Protein AF-A0A3D3W5E2-F1 (afdb_monomer)

Structure (mmCIF, N/CA/C/O backbone):
data_AF-A0A3D3W5E2-F1
#
_entry.id   AF-A0A3D3W5E2-F1
#
loop_
_atom_site.group_PDB
_atom_site.id
_atom_site.type_symbol
_atom_site.label_atom_id
_atom_site.label_alt_id
_atom_site.label_comp_id
_atom_site.label_asym_id
_atom_site.label_entity_id
_atom_site.label_seq_id
_atom_site.pdbx_PDB_ins_code
_atom_site.Cartn_x
_atom_site.Cartn_y
_atom_site.Cartn_z
_atom_site.occupancy
_atom_site.B_iso_or_equiv
_atom_site.auth_seq_id
_atom_site.auth_comp_id
_atom_site.auth_asym_id
_atom_site.auth_atom_id
_atom_site.pdbx_PDB_model_num
ATOM 1 N N . SER A 1 1 ? 16.116 -22.042 -4.569 1.00 37.91 1 SER A N 1
ATOM 2 C CA . SER A 1 1 ? 15.099 -23.032 -4.972 1.00 37.91 1 SER A CA 1
ATOM 3 C C . SER A 1 1 ? 15.306 -24.300 -4.157 1.00 37.91 1 SER A C 1
ATOM 5 O O . SER A 1 1 ? 16.351 -24.921 -4.290 1.00 37.91 1 SER A O 1
ATOM 7 N N . ASN A 1 2 ? 14.360 -24.654 -3.281 1.00 27.20 2 ASN A N 1
ATOM 8 C CA . ASN A 1 2 ? 14.422 -25.849 -2.420 1.00 27.20 2 ASN A CA 1
ATOM 9 C C . ASN A 1 2 ? 13.961 -27.135 -3.133 1.00 27.20 2 ASN A C 1
ATOM 11 O O . ASN A 1 2 ? 13.556 -28.097 -2.482 1.00 27.20 2 ASN A O 1
ATOM 15 N N . MET A 1 3 ? 14.012 -27.183 -4.466 1.00 36.22 3 MET A N 1
ATOM 16 C CA . MET A 1 3 ? 13.881 -28.456 -5.168 1.00 36.22 3 MET A CA 1
ATOM 17 C C . MET A 1 3 ? 15.226 -29.179 -5.132 1.00 36.22 3 MET A C 1
ATOM 19 O O . MET A 1 3 ? 16.045 -29.043 -6.036 1.00 36.22 3 MET A O 1
ATOM 23 N N . HIS A 1 4 ? 15.445 -29.981 -4.090 1.00 42.62 4 HIS A N 1
ATOM 24 C CA . HIS A 1 4 ? 16.463 -31.037 -4.083 1.00 42.62 4 HIS A CA 1
ATOM 25 C C . HIS A 1 4 ? 16.020 -32.206 -4.977 1.00 42.62 4 HIS A C 1
ATOM 27 O O . HIS A 1 4 ? 15.930 -33.352 -4.543 1.00 42.62 4 HIS A O 1
ATOM 33 N N . THR A 1 5 ? 15.690 -31.908 -6.227 1.00 51.78 5 THR A N 1
ATOM 34 C CA . THR A 1 5 ? 15.235 -32.890 -7.204 1.00 51.78 5 THR A CA 1
ATOM 35 C C . THR A 1 5 ? 16.323 -32.989 -8.255 1.00 51.78 5 THR A C 1
ATOM 37 O O . THR A 1 5 ? 16.609 -32.009 -8.940 1.00 51.78 5 THR A O 1
ATOM 40 N N . SER A 1 6 ? 16.976 -34.147 -8.362 1.00 64.31 6 SER A N 1
ATOM 41 C CA . SER A 1 6 ? 17.957 -34.356 -9.425 1.00 64.31 6 SER A CA 1
ATOM 42 C C . SER A 1 6 ? 17.265 -34.293 -10.790 1.00 64.31 6 SER A C 1
ATOM 44 O O . SER A 1 6 ? 16.083 -34.630 -10.920 1.00 64.31 6 SER A O 1
ATOM 46 N N . VAL A 1 7 ? 18.014 -33.896 -11.823 1.00 62.28 7 VAL A N 1
ATOM 47 C CA . VAL A 1 7 ? 17.567 -33.914 -13.232 1.00 62.28 7 VAL A CA 1
ATOM 48 C C . VAL A 1 7 ? 16.924 -35.262 -13.590 1.00 62.28 7 VAL A C 1
ATOM 50 O O . VAL A 1 7 ? 15.927 -35.326 -14.302 1.00 62.28 7 VAL A O 1
ATOM 53 N N . GLU A 1 8 ? 17.447 -36.338 -13.011 1.00 67.38 8 GLU A N 1
ATOM 54 C CA . GLU A 1 8 ? 16.989 -37.711 -13.191 1.00 67.38 8 GLU A CA 1
ATOM 55 C C . GLU A 1 8 ? 15.564 -37.964 -12.669 1.00 67.38 8 GLU A C 1
ATOM 57 O O . GLU A 1 8 ? 14.778 -38.674 -13.299 1.00 67.38 8 GLU A O 1
ATOM 62 N N . VAL A 1 9 ? 15.190 -37.355 -11.540 1.00 72.19 9 VAL A N 1
ATOM 63 C CA . VAL A 1 9 ? 13.833 -37.470 -10.979 1.00 72.19 9 VAL A CA 1
ATOM 64 C C . VAL A 1 9 ? 12.829 -36.686 -11.826 1.00 72.19 9 VAL A C 1
ATOM 66 O O . VAL A 1 9 ? 11.727 -37.176 -12.080 1.00 72.19 9 VAL A O 1
ATOM 69 N N . LEU A 1 10 ? 13.224 -35.509 -12.316 1.00 66.00 10 LEU A N 1
ATOM 70 C CA . LEU A 1 10 ? 12.423 -34.697 -13.236 1.00 66.00 10 LEU A CA 1
ATOM 71 C C . LEU A 1 10 ? 12.153 -35.444 -14.552 1.00 66.00 10 LEU A C 1
ATOM 73 O O . LEU A 1 10 ? 11.012 -35.486 -15.014 1.00 66.00 10 LEU A O 1
ATOM 77 N N . TRP A 1 11 ? 13.167 -36.127 -15.090 1.00 70.25 11 TRP A N 1
ATOM 78 C CA . TRP A 1 11 ? 13.030 -36.967 -16.281 1.00 70.25 11 TRP A CA 1
ATOM 79 C C . TRP A 1 11 ? 12.064 -38.139 -16.081 1.00 70.25 11 TRP A C 1
ATOM 81 O O . TRP A 1 11 ? 11.206 -38.388 -16.929 1.00 70.25 11 TRP A O 1
ATOM 91 N N . ARG A 1 12 ? 12.136 -38.837 -14.940 1.00 73.31 12 ARG A N 1
ATOM 92 C CA . ARG A 1 12 ? 11.202 -39.938 -14.637 1.00 73.31 12 ARG A CA 1
ATOM 93 C C . ARG A 1 12 ? 9.755 -39.464 -14.507 1.00 73.31 12 ARG A C 1
ATOM 95 O O . ARG A 1 12 ? 8.843 -40.210 -14.857 1.00 73.31 12 ARG A O 1
ATOM 102 N N . LEU A 1 13 ? 9.531 -38.251 -14.003 1.00 75.31 13 LEU A N 1
ATOM 103 C CA . LEU A 1 13 ? 8.194 -37.657 -13.923 1.00 75.31 13 LEU A CA 1
ATOM 104 C C . LEU A 1 13 ? 7.654 -37.303 -15.312 1.00 75.31 13 LEU A C 1
ATOM 106 O O . LEU A 1 13 ? 6.511 -37.639 -15.608 1.00 75.31 13 LEU A O 1
ATOM 110 N N . LEU A 1 14 ? 8.485 -36.715 -16.177 1.00 72.81 14 LEU A N 1
ATOM 111 C CA . LEU A 1 14 ? 8.145 -36.420 -17.574 1.00 72.81 14 LEU A CA 1
ATOM 112 C C . LEU A 1 14 ? 7.806 -37.682 -18.378 1.00 72.81 14 LEU A C 1
ATOM 114 O O . LEU A 1 14 ? 6.824 -37.698 -19.107 1.00 72.81 14 LEU A O 1
ATOM 118 N N . GLN A 1 15 ? 8.544 -38.779 -18.204 1.00 74.12 15 GLN A N 1
ATOM 119 C CA . GLN A 1 15 ? 8.230 -40.032 -18.905 1.00 74.12 15 GLN A CA 1
ATOM 120 C C . GLN A 1 15 ? 6.893 -40.651 -18.464 1.00 74.12 15 GLN A C 1
ATOM 122 O O . GLN A 1 15 ? 6.232 -41.329 -19.249 1.00 74.12 15 GLN A O 1
ATOM 127 N N . ARG A 1 16 ? 6.459 -40.405 -17.221 1.00 77.75 16 ARG A N 1
ATOM 128 C CA . ARG A 1 16 ? 5.184 -40.918 -16.693 1.00 77.75 16 ARG A CA 1
ATOM 129 C C . ARG A 1 16 ? 3.954 -40.185 -17.221 1.00 77.75 16 ARG A C 1
ATOM 131 O O . ARG A 1 16 ? 2.861 -40.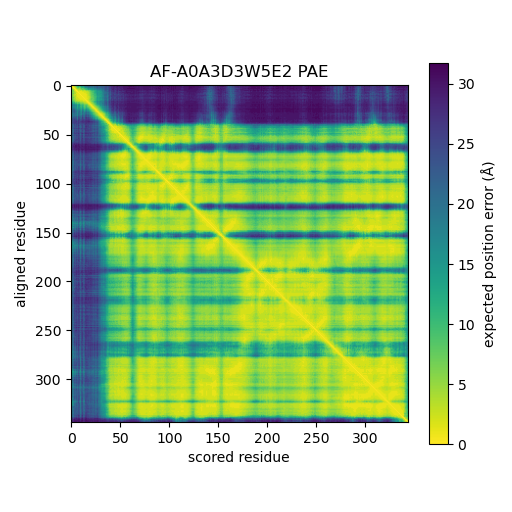729 -17.110 1.00 77.75 16 ARG A O 1
ATOM 138 N N . THR A 1 17 ? 4.101 -38.986 -17.780 1.00 76.31 17 THR A N 1
ATOM 139 C CA . THR A 1 17 ? 2.969 -38.233 -18.346 1.00 76.31 17 THR A CA 1
ATOM 140 C C . THR A 1 17 ? 2.621 -38.663 -19.772 1.00 76.31 17 THR A C 1
ATOM 142 O O . THR A 1 17 ? 1.638 -38.177 -20.322 1.00 76.31 17 THR A O 1
ATOM 145 N N . GLY A 1 18 ? 3.403 -39.565 -20.383 1.00 68.00 18 GLY A N 1
ATOM 146 C CA . GLY A 1 18 ? 3.206 -39.994 -21.772 1.00 68.00 18 GLY A CA 1
ATOM 147 C C . GLY A 1 18 ? 3.554 -38.919 -22.809 1.00 68.00 18 GLY A C 1
ATOM 148 O O . GLY A 1 18 ? 3.332 -39.128 -23.999 1.00 68.00 18 GLY A O 1
ATOM 149 N N . LEU A 1 19 ? 4.112 -37.782 -22.376 1.00 63.41 19 LEU A N 1
ATOM 150 C CA . LEU A 1 19 ? 4.629 -36.741 -23.257 1.00 63.41 19 LEU A CA 1
ATOM 151 C C . LEU A 1 19 ? 5.910 -37.247 -23.932 1.00 63.41 19 LEU A C 1
ATOM 153 O O . LEU A 1 19 ? 6.977 -37.282 -23.321 1.00 63.41 19 LEU A O 1
ATOM 157 N N . GLN A 1 20 ? 5.815 -37.632 -25.206 1.00 54.78 20 GLN A N 1
ATOM 158 C CA . GLN A 1 20 ? 6.992 -37.777 -26.059 1.00 54.78 20 GLN A CA 1
ATOM 159 C C . GLN A 1 20 ? 7.454 -36.382 -26.479 1.00 54.78 20 GLN A C 1
ATOM 161 O O . GLN A 1 20 ? 6.962 -35.819 -27.451 1.00 54.78 20 GLN A O 1
ATOM 166 N N . ALA A 1 21 ? 8.367 -35.797 -25.709 1.00 53.72 21 ALA A N 1
ATOM 167 C CA . ALA A 1 21 ? 9.105 -34.621 -26.139 1.00 53.72 21 ALA A CA 1
ATOM 168 C C . ALA A 1 21 ? 10.478 -35.078 -26.642 1.00 53.72 21 ALA A C 1
ATOM 170 O O . ALA A 1 21 ? 11.308 -35.525 -25.849 1.00 53.72 21 ALA A O 1
ATOM 171 N N . GLU A 1 22 ? 10.730 -34.954 -27.947 1.00 50.59 22 GLU A N 1
ATOM 172 C CA . GLU A 1 22 ? 12.103 -34.851 -28.442 1.00 50.59 22 GLU A CA 1
ATOM 173 C C . GLU A 1 22 ? 12.660 -33.519 -27.935 1.00 50.59 22 GLU A C 1
ATOM 175 O O . GLU A 1 22 ? 12.479 -32.460 -28.534 1.00 50.59 22 GLU A O 1
ATOM 180 N N . VAL A 1 23 ? 13.284 -33.550 -26.760 1.00 48.69 23 VAL A N 1
ATOM 181 C CA . VAL A 1 23 ? 14.095 -32.429 -26.297 1.00 48.69 23 VAL A CA 1
ATOM 182 C C . VAL A 1 23 ? 15.380 -32.503 -27.105 1.00 48.69 23 VAL A C 1
ATOM 184 O O . VAL A 1 23 ? 16.193 -33.400 -26.879 1.00 48.69 23 VAL A O 1
ATOM 187 N N . ALA A 1 24 ? 15.540 -31.603 -28.077 1.00 48.56 24 ALA A N 1
ATOM 188 C CA . ALA A 1 24 ? 16.798 -31.460 -28.797 1.00 48.56 24 ALA A CA 1
ATOM 189 C C . ALA A 1 24 ? 17.936 -31.373 -27.772 1.00 48.56 24 ALA A C 1
ATOM 191 O O . ALA A 1 24 ? 17.873 -30.568 -26.838 1.00 48.56 24 ALA A O 1
ATOM 192 N N . ALA A 1 25 ? 18.942 -32.237 -27.912 1.00 45.84 25 ALA A N 1
ATOM 193 C CA . ALA A 1 25 ? 20.119 -32.189 -27.064 1.00 45.84 25 ALA A CA 1
ATOM 194 C C . ALA A 1 25 ? 20.757 -30.804 -27.229 1.00 45.84 25 ALA A C 1
ATOM 196 O O . ALA A 1 25 ? 21.300 -30.474 -28.281 1.00 45.84 25 ALA A O 1
ATOM 197 N N . LEU A 1 26 ? 20.656 -29.967 -26.197 1.00 49.72 26 LEU A N 1
ATOM 198 C CA . LEU A 1 26 ? 21.475 -28.769 -26.070 1.00 49.72 26 LEU A CA 1
ATOM 199 C C . LEU A 1 26 ? 22.901 -29.254 -25.796 1.00 49.72 26 LEU A C 1
ATOM 201 O O . LEU A 1 26 ? 23.311 -29.379 -24.646 1.00 49.72 26 LEU A O 1
ATOM 205 N N . GLU A 1 27 ? 23.628 -29.600 -26.860 1.00 50.53 27 GLU A N 1
ATOM 206 C CA . GLU A 1 27 ? 24.999 -30.122 -26.772 1.00 50.53 27 GLU A CA 1
ATOM 207 C C . GLU A 1 27 ? 25.975 -29.091 -26.196 1.00 50.53 27 GLU A C 1
ATOM 209 O O . GLU A 1 27 ? 27.005 -29.466 -25.650 1.00 50.53 27 GLU A O 1
ATOM 214 N N . ASN A 1 28 ? 25.615 -27.806 -26.225 1.00 44.28 28 ASN A N 1
ATOM 215 C CA . ASN A 1 28 ? 26.337 -26.736 -25.553 1.00 44.28 28 ASN A CA 1
ATOM 216 C C . ASN A 1 28 ? 25.328 -25.739 -24.976 1.00 44.28 28 ASN A C 1
ATOM 218 O O . ASN A 1 28 ? 24.916 -24.797 -25.650 1.00 44.28 28 ASN A O 1
ATOM 222 N N . ALA A 1 29 ? 24.908 -25.934 -23.726 1.00 44.06 29 ALA A N 1
ATOM 223 C CA . ALA A 1 29 ? 24.409 -24.799 -22.963 1.00 44.06 29 ALA A CA 1
ATOM 224 C C . ALA A 1 29 ? 25.620 -23.896 -22.705 1.00 44.06 29 ALA A C 1
ATOM 226 O O . ALA A 1 29 ? 26.475 -24.238 -21.886 1.00 44.06 29 ALA A O 1
ATOM 227 N N . GLU A 1 30 ? 25.735 -22.788 -23.442 1.00 39.78 30 GLU A N 1
ATOM 228 C CA . GLU A 1 30 ? 26.700 -21.756 -23.077 1.00 39.78 30 GLU A CA 1
ATOM 229 C C . GLU A 1 30 ? 26.454 -21.390 -21.605 1.00 39.78 30 GLU A C 1
ATOM 231 O O . GLU A 1 30 ? 25.295 -21.196 -21.208 1.00 39.78 30 GLU A O 1
ATOM 236 N N . PRO A 1 31 ? 27.504 -21.336 -20.764 1.00 40.72 31 PRO A N 1
ATOM 237 C CA . PRO A 1 31 ? 27.372 -20.762 -19.438 1.00 40.72 31 PRO A CA 1
ATOM 238 C C . PRO A 1 31 ? 26.712 -19.397 -19.603 1.00 40.72 31 PRO A C 1
ATOM 240 O O . PRO A 1 31 ? 27.156 -18.603 -20.430 1.00 40.72 31 PRO A O 1
ATOM 243 N N . ILE A 1 32 ? 25.649 -19.125 -18.844 1.00 46.19 32 ILE A N 1
ATOM 244 C CA . ILE A 1 32 ? 25.122 -17.764 -18.753 1.00 46.19 32 ILE A CA 1
ATOM 245 C C . ILE A 1 32 ? 26.279 -16.931 -18.212 1.00 46.19 32 ILE A C 1
ATOM 247 O O . ILE A 1 32 ? 26.602 -17.055 -17.031 1.00 46.19 32 ILE A O 1
ATOM 251 N N . ASP A 1 33 ? 26.934 -16.172 -19.090 1.00 37.78 33 ASP A N 1
ATOM 252 C CA . ASP A 1 33 ? 28.061 -15.317 -18.750 1.00 37.78 33 ASP A CA 1
ATOM 253 C C . ASP A 1 33 ? 27.628 -14.384 -17.609 1.00 37.78 33 ASP A C 1
ATOM 255 O O . ASP A 1 33 ? 26.759 -13.530 -17.813 1.00 37.78 33 ASP A O 1
ATOM 259 N N . PRO A 1 34 ? 28.168 -14.545 -16.387 1.00 41.12 34 PRO A N 1
ATOM 260 C CA . PRO A 1 34 ? 27.855 -13.644 -15.291 1.00 41.12 34 PRO A CA 1
ATOM 261 C C . PRO A 1 34 ? 28.643 -12.326 -15.404 1.00 41.12 34 PRO A C 1
ATOM 263 O O . PRO A 1 34 ? 28.463 -11.447 -14.563 1.00 41.12 34 PRO A O 1
ATOM 266 N N . GLY A 1 35 ? 29.542 -12.201 -16.392 1.00 34.03 35 GLY A N 1
ATOM 267 C CA . GLY A 1 35 ? 30.506 -11.111 -16.552 1.00 34.03 35 GLY A CA 1
ATOM 268 C C . GLY A 1 35 ? 30.087 -9.984 -17.500 1.00 34.03 35 GLY A C 1
ATOM 269 O O . GLY A 1 35 ? 30.714 -8.925 -17.484 1.00 34.03 35 GLY A O 1
ATOM 270 N N . GLY A 1 36 ? 29.021 -10.154 -18.284 1.00 39.06 36 GLY A N 1
ATOM 271 C CA . GLY A 1 36 ? 28.371 -9.059 -19.005 1.00 39.06 36 GLY A CA 1
ATOM 272 C C . GLY A 1 36 ? 27.430 -8.302 -18.069 1.00 39.06 36 GLY A C 1
ATOM 273 O O . GLY A 1 36 ? 26.701 -8.939 -17.315 1.00 39.06 36 GLY A O 1
ATOM 274 N N . ALA A 1 37 ? 27.459 -6.962 -18.099 1.00 42.72 37 ALA A N 1
ATOM 275 C CA . ALA A 1 37 ? 26.612 -6.059 -17.305 1.00 42.72 37 ALA A CA 1
ATOM 276 C C . ALA A 1 37 ? 25.258 -6.689 -16.940 1.00 42.72 37 ALA A C 1
ATOM 278 O O . ALA A 1 37 ? 24.570 -7.181 -17.830 1.00 42.72 37 ALA A O 1
ATOM 279 N N . ILE A 1 38 ? 24.885 -6.690 -15.656 1.00 44.41 38 ILE A N 1
ATOM 280 C CA . ILE A 1 38 ? 23.642 -7.289 -15.139 1.00 44.41 38 ILE A CA 1
ATOM 281 C C . ILE A 1 38 ? 22.471 -6.970 -16.095 1.00 44.41 38 ILE A C 1
ATOM 283 O O . ILE A 1 38 ? 22.019 -5.832 -16.178 1.00 44.41 38 ILE A O 1
ATOM 287 N N . GLY A 1 39 ? 22.018 -7.969 -16.863 1.00 52.25 39 GLY A N 1
ATOM 288 C CA . GLY A 1 39 ? 20.890 -7.850 -17.800 1.00 52.25 39 GLY A CA 1
ATOM 289 C C . GLY A 1 39 ? 21.160 -7.198 -19.167 1.00 52.25 39 GLY A C 1
ATOM 290 O O . GLY A 1 39 ? 20.206 -6.929 -19.886 1.00 52.25 39 GLY A O 1
ATOM 291 N N . GLY A 1 40 ? 22.408 -6.922 -19.559 1.00 54.78 40 GLY A N 1
ATOM 292 C CA . GLY A 1 40 ? 22.733 -6.308 -20.857 1.00 54.78 40 GLY A CA 1
ATOM 293 C C . GLY A 1 40 ? 22.252 -4.857 -21.022 1.00 54.78 40 GLY A C 1
ATOM 294 O O . GLY A 1 40 ? 22.281 -4.322 -22.130 1.00 54.78 40 GLY A O 1
ATOM 295 N N . LEU A 1 41 ? 21.811 -4.210 -19.939 1.00 65.88 41 LEU A N 1
ATOM 296 C CA . LEU A 1 41 ? 21.323 -2.830 -19.945 1.00 65.88 41 LEU A CA 1
ATOM 297 C C . LEU A 1 41 ? 22.484 -1.848 -19.813 1.00 65.88 41 LEU A C 1
ATOM 299 O O . LEU A 1 41 ? 23.347 -2.000 -18.950 1.00 65.88 41 LEU A O 1
ATOM 303 N N . SER A 1 42 ? 22.496 -0.807 -20.647 1.00 69.44 42 SER A N 1
ATOM 304 C CA . SER A 1 42 ? 23.502 0.249 -20.536 1.00 69.44 42 SER A CA 1
ATOM 305 C C . SER A 1 42 ? 23.264 1.101 -19.285 1.00 69.44 42 SER A C 1
ATOM 307 O O . SER A 1 42 ? 22.121 1.386 -18.917 1.00 69.44 42 SER A O 1
ATOM 309 N N . GLU A 1 43 ? 24.339 1.584 -18.652 1.00 69.81 43 GLU A N 1
ATOM 310 C CA . GLU A 1 43 ? 24.221 2.525 -17.528 1.00 69.81 43 GLU A CA 1
ATOM 311 C C . GLU A 1 43 ? 23.397 3.763 -17.896 1.00 69.81 43 GLU A C 1
ATOM 313 O O . GLU A 1 43 ? 22.646 4.278 -17.075 1.00 69.81 43 GLU A O 1
ATOM 318 N N . GLN A 1 44 ? 23.516 4.240 -19.138 1.00 71.50 44 GLN A N 1
ATOM 319 C CA . GLN A 1 44 ? 22.759 5.390 -19.624 1.00 71.50 44 GLN A CA 1
ATOM 320 C C . GLN A 1 44 ? 21.250 5.119 -19.625 1.00 71.50 44 GLN A C 1
ATOM 322 O O . GLN A 1 44 ? 20.475 5.994 -19.240 1.00 71.50 44 GLN A O 1
ATOM 327 N N . TYR A 1 45 ? 20.832 3.912 -20.013 1.00 77.44 45 TYR A N 1
ATOM 328 C CA . TYR A 1 45 ? 19.427 3.517 -19.972 1.00 77.44 45 TYR A CA 1
ATOM 329 C C . TYR A 1 45 ? 18.908 3.434 -18.531 1.00 77.44 45 TYR A C 1
ATOM 331 O O . TYR A 1 45 ? 17.862 4.001 -18.218 1.00 77.44 45 TYR A O 1
ATOM 339 N N . LEU A 1 46 ? 19.675 2.810 -17.630 1.00 74.25 46 LEU A N 1
ATOM 340 C CA . LEU A 1 46 ? 19.325 2.734 -16.208 1.00 74.25 46 LEU A CA 1
ATOM 341 C C . LEU A 1 46 ? 19.255 4.120 -15.556 1.00 74.25 46 LEU A C 1
ATOM 343 O O . LEU A 1 46 ? 18.358 4.370 -14.753 1.00 74.25 46 LEU A O 1
ATOM 347 N N . ARG A 1 47 ? 20.140 5.049 -15.945 1.00 75.31 47 ARG A N 1
ATOM 348 C CA . ARG A 1 47 ? 20.054 6.457 -15.530 1.00 75.31 47 ARG A CA 1
ATOM 349 C C . ARG A 1 47 ? 18.762 7.115 -16.021 1.00 75.31 47 ARG A C 1
ATOM 351 O O . ARG A 1 47 ? 18.126 7.826 -15.249 1.00 75.31 47 ARG A O 1
ATOM 358 N N . GLY A 1 48 ? 18.340 6.838 -17.253 1.00 78.81 48 GLY A N 1
ATOM 359 C CA . GLY A 1 48 ? 17.061 7.316 -17.788 1.00 78.81 48 GLY A CA 1
ATOM 360 C C . GLY A 1 48 ? 15.841 6.772 -17.037 1.00 78.81 48 GLY A C 1
ATOM 361 O O . GLY A 1 48 ? 14.902 7.509 -16.787 1.00 78.81 48 GLY A O 1
ATOM 362 N N . LEU A 1 49 ? 15.854 5.507 -16.608 1.00 81.31 49 LEU A N 1
ATOM 363 C CA . LEU A 1 49 ? 14.784 4.973 -15.752 1.00 81.31 49 LEU A CA 1
ATOM 364 C C . LEU A 1 49 ? 14.838 5.551 -14.332 1.00 81.31 49 LEU A C 1
ATOM 366 O O . LEU A 1 49 ? 13.800 5.803 -13.724 1.00 81.31 49 LEU A O 1
ATOM 370 N N . SER A 1 50 ? 16.042 5.786 -13.805 1.00 80.12 50 SER A N 1
ATOM 371 C CA . SER A 1 50 ? 16.221 6.367 -12.473 1.00 80.12 50 SER A CA 1
ATOM 372 C C . SER A 1 50 ? 15.684 7.791 -12.358 1.00 80.12 50 SER A C 1
ATOM 374 O O . SER A 1 50 ? 15.198 8.156 -11.295 1.00 80.12 50 SER A O 1
ATOM 376 N N . SER A 1 51 ? 15.708 8.585 -13.435 1.00 81.62 51 SER A N 1
ATOM 377 C CA . SER A 1 51 ? 15.140 9.941 -13.423 1.00 81.62 51 SER A CA 1
ATOM 378 C C . SER A 1 51 ? 13.610 9.945 -13.337 1.00 81.62 51 SER A C 1
ATOM 380 O O . SER A 1 51 ? 13.029 10.951 -12.932 1.00 81.62 51 SER A O 1
ATOM 382 N N . SER A 1 52 ? 12.955 8.823 -13.656 1.00 86.94 52 SER A N 1
ATOM 383 C CA . SER A 1 52 ? 11.519 8.610 -13.448 1.00 86.94 52 SER A CA 1
ATOM 384 C C . SER A 1 52 ? 11.182 8.097 -12.042 1.00 86.94 52 SER A C 1
ATOM 386 O O . SER A 1 52 ? 10.010 7.861 -11.758 1.00 86.94 52 SER A O 1
ATOM 388 N N . LEU A 1 53 ? 12.164 7.909 -11.156 1.00 88.12 53 LEU A N 1
ATOM 389 C CA . LEU A 1 53 ? 11.954 7.512 -9.765 1.00 88.12 53 LEU A CA 1
ATOM 390 C C . LEU A 1 53 ? 12.445 8.619 -8.845 1.00 88.12 53 LEU A C 1
ATOM 392 O O . LEU A 1 53 ? 13.641 8.848 -8.686 1.00 88.12 53 LEU A O 1
ATOM 396 N N . LEU A 1 54 ? 11.493 9.328 -8.252 1.00 87.56 54 LEU A N 1
ATOM 397 C CA . LEU A 1 54 ? 11.751 10.544 -7.504 1.00 87.56 54 LEU A CA 1
ATOM 398 C C . LEU A 1 54 ? 11.470 10.337 -6.025 1.00 87.56 54 LEU A C 1
ATOM 400 O O . LEU A 1 54 ? 10.487 9.713 -5.631 1.00 87.56 54 LEU A O 1
ATOM 404 N N . GLU A 1 55 ? 12.342 10.889 -5.194 1.00 87.62 55 GLU A N 1
ATOM 405 C CA . GLU A 1 55 ? 12.139 10.889 -3.756 1.00 87.62 55 GLU A CA 1
ATOM 406 C C . GLU A 1 55 ? 11.162 12.001 -3.364 1.00 87.62 55 GLU A C 1
ATOM 408 O O . GLU A 1 55 ? 11.350 13.172 -3.705 1.00 87.62 55 GLU A O 1
ATOM 413 N N . ILE A 1 56 ? 10.119 11.621 -2.637 1.00 88.19 56 ILE A N 1
ATOM 414 C CA . ILE A 1 56 ? 9.064 12.511 -2.173 1.00 88.19 56 ILE A CA 1
ATOM 415 C C . ILE A 1 56 ? 9.424 13.010 -0.774 1.00 88.19 56 ILE A C 1
ATOM 417 O O . ILE A 1 56 ? 9.826 12.252 0.111 1.00 88.19 56 ILE A O 1
ATOM 421 N N . ARG A 1 57 ? 9.283 14.318 -0.577 1.00 86.50 57 ARG A N 1
ATOM 422 C CA . ARG A 1 57 ? 9.556 15.035 0.668 1.00 86.50 57 ARG A CA 1
ATOM 423 C C . ARG A 1 57 ? 8.249 15.452 1.320 1.00 86.50 57 ARG A C 1
ATOM 425 O O . ARG A 1 57 ? 7.340 15.917 0.640 1.00 86.50 57 ARG A O 1
ATOM 432 N N . VAL A 1 58 ? 8.185 15.340 2.640 1.00 85.56 58 VAL A N 1
ATOM 433 C CA . VAL A 1 58 ? 7.127 15.955 3.448 1.00 85.56 58 VAL A CA 1
ATOM 434 C C . VAL A 1 58 ? 7.470 17.435 3.629 1.00 85.56 58 VAL A C 1
ATOM 436 O O . VAL A 1 58 ? 8.565 17.754 4.084 1.00 85.56 58 VAL A O 1
ATOM 439 N N . LEU A 1 59 ? 6.556 18.342 3.282 1.00 81.56 59 LEU A N 1
ATOM 440 C CA . LEU A 1 59 ? 6.804 19.792 3.301 1.00 81.56 59 LEU A CA 1
ATOM 441 C C . LEU A 1 59 ? 6.901 20.375 4.719 1.00 81.56 59 LEU A C 1
ATOM 443 O O . LEU A 1 59 ? 7.587 21.367 4.934 1.00 81.56 59 LEU A O 1
ATOM 447 N N . SER A 1 60 ? 6.225 19.757 5.690 1.00 70.25 60 SER A N 1
ATOM 448 C CA . SER A 1 60 ? 6.213 20.181 7.097 1.00 70.25 60 SER A CA 1
ATOM 449 C C . SER A 1 60 ? 7.293 19.516 7.959 1.00 70.25 60 SER A C 1
ATOM 451 O O . SER A 1 60 ? 7.366 19.776 9.160 1.00 70.25 60 SER A O 1
ATOM 453 N N . ALA A 1 61 ? 8.130 18.653 7.376 1.00 59.53 61 ALA A N 1
ATOM 454 C CA . ALA A 1 61 ? 9.197 17.978 8.100 1.00 59.53 61 ALA A CA 1
ATOM 455 C C . ALA A 1 61 ? 10.330 18.959 8.441 1.00 59.53 61 ALA A C 1
ATOM 457 O O . ALA A 1 61 ? 10.865 19.641 7.566 1.00 59.53 61 ALA A O 1
ATOM 458 N N . ALA A 1 62 ? 10.728 19.010 9.716 1.00 48.50 62 ALA A N 1
ATOM 459 C CA . ALA A 1 62 ? 11.957 19.692 10.106 1.00 48.50 62 ALA A CA 1
ATOM 460 C C . ALA A 1 62 ? 13.150 19.050 9.376 1.00 48.50 62 ALA A C 1
ATOM 462 O O . ALA A 1 62 ? 13.228 17.824 9.262 1.00 48.50 62 ALA A O 1
ATOM 463 N N . VAL A 1 63 ? 14.085 19.870 8.886 1.00 43.06 63 VAL A N 1
ATOM 464 C CA . VAL A 1 63 ? 15.319 19.396 8.238 1.00 43.06 63 VAL A CA 1
ATOM 465 C C . VAL A 1 63 ? 16.020 18.406 9.178 1.00 43.06 63 VAL A C 1
ATOM 467 O O . VAL A 1 63 ? 16.476 18.796 10.249 1.00 43.06 63 VAL A O 1
ATOM 470 N N . GLY A 1 64 ? 16.073 17.126 8.794 1.00 40.94 64 GLY A N 1
ATOM 471 C CA . GLY A 1 64 ? 16.692 16.054 9.585 1.00 40.94 64 GLY A CA 1
ATOM 472 C C . GLY A 1 64 ? 15.739 15.091 10.306 1.00 40.94 64 GLY A C 1
ATOM 473 O O . GLY A 1 64 ? 16.225 14.215 11.015 1.00 40.94 64 GLY A O 1
ATOM 474 N N . SER A 1 65 ? 14.412 15.185 10.141 1.00 44.06 65 SER A N 1
ATOM 475 C CA . SER A 1 65 ? 13.518 14.117 10.617 1.00 44.06 65 SER A CA 1
ATOM 476 C C . SER A 1 65 ? 13.610 12.887 9.703 1.00 44.06 65 SER A C 1
ATOM 478 O O . SER A 1 65 ? 13.243 12.971 8.529 1.00 44.06 65 SER A O 1
ATOM 480 N N . GLU A 1 66 ? 14.067 11.748 10.232 1.00 46.34 66 GLU A N 1
ATOM 481 C CA . GLU A 1 66 ? 14.031 10.437 9.563 1.00 46.34 66 GLU A CA 1
ATOM 482 C C . GLU A 1 66 ? 12.577 9.942 9.424 1.00 46.34 66 GLU A C 1
ATOM 484 O O . GLU A 1 66 ? 12.091 9.119 10.197 1.00 46.34 66 GLU A O 1
ATOM 489 N N . GLY A 1 67 ? 11.841 10.500 8.462 1.00 52.94 67 GLY A N 1
ATOM 490 C CA . GLY A 1 67 ? 10.562 9.954 8.008 1.00 52.94 67 GLY A CA 1
ATOM 491 C C . GLY A 1 67 ? 10.764 8.752 7.081 1.00 52.94 67 GLY A C 1
ATOM 492 O O . GLY A 1 67 ? 11.844 8.561 6.521 1.00 52.94 67 GLY A O 1
ATOM 493 N N . GLU A 1 68 ? 9.717 7.944 6.890 1.00 62.62 68 GLU A N 1
ATOM 494 C CA . GLU A 1 68 ? 9.721 6.873 5.886 1.00 62.62 68 GLU A CA 1
ATOM 495 C C . GLU A 1 68 ? 10.050 7.471 4.507 1.00 62.62 68 GLU A C 1
ATOM 497 O O . GLU A 1 68 ? 9.428 8.444 4.075 1.00 62.62 68 GLU A O 1
ATOM 502 N N . LYS A 1 69 ? 11.063 6.923 3.825 1.00 72.69 69 LYS A N 1
ATOM 503 C CA . LYS A 1 69 ? 11.459 7.388 2.494 1.00 72.69 69 LYS A CA 1
ATOM 504 C C . LYS A 1 69 ? 10.331 7.083 1.512 1.00 72.69 69 LYS A C 1
ATOM 506 O O . LYS A 1 69 ? 10.032 5.923 1.247 1.00 72.69 69 LYS A O 1
ATOM 511 N N . LEU A 1 70 ? 9.714 8.127 0.974 1.00 86.38 70 LEU A N 1
ATOM 512 C CA . LEU A 1 70 ? 8.635 8.005 0.003 1.00 86.38 70 LEU A CA 1
ATOM 513 C C . LEU A 1 70 ? 9.190 8.094 -1.411 1.00 86.38 70 LEU A C 1
ATOM 515 O O . LEU A 1 70 ? 9.984 8.979 -1.718 1.00 86.38 70 LEU A O 1
ATOM 519 N N . ILE A 1 71 ? 8.746 7.190 -2.278 1.00 89.06 71 ILE A N 1
ATOM 520 C CA . ILE A 1 71 ? 9.178 7.124 -3.674 1.00 89.06 71 ILE A CA 1
ATOM 521 C C . ILE A 1 71 ? 7.970 7.322 -4.575 1.00 89.06 71 ILE A C 1
ATOM 523 O O . ILE A 1 71 ? 6.941 6.665 -4.407 1.00 89.06 71 ILE A O 1
ATOM 527 N N . GLY A 1 72 ? 8.112 8.237 -5.527 1.00 91.62 72 GLY A N 1
ATOM 528 C CA . GLY A 1 72 ? 7.158 8.484 -6.590 1.00 91.62 72 GLY A CA 1
ATOM 529 C C . GLY A 1 72 ? 7.703 8.021 -7.928 1.00 91.62 72 GLY A C 1
ATOM 530 O O . GLY A 1 72 ? 8.837 8.325 -8.294 1.00 91.62 72 GLY A O 1
ATOM 531 N N . VAL A 1 73 ? 6.872 7.308 -8.676 1.00 93.31 73 VAL A N 1
ATOM 532 C CA . VAL A 1 73 ? 7.154 6.921 -10.055 1.00 93.31 73 VAL A CA 1
ATOM 533 C C . VAL A 1 73 ? 6.530 7.947 -10.982 1.00 93.31 73 VAL A C 1
ATOM 535 O O . VAL A 1 73 ? 5.323 8.162 -10.931 1.00 93.31 73 VAL A O 1
ATOM 538 N N . VAL A 1 74 ? 7.322 8.573 -11.843 1.00 92.75 74 VAL A N 1
ATOM 539 C CA . VAL A 1 74 ? 6.834 9.513 -12.850 1.00 92.75 74 VAL A CA 1
ATOM 540 C C . VAL A 1 74 ? 6.075 8.751 -13.929 1.00 92.75 74 VAL A C 1
ATOM 542 O O . VAL A 1 74 ? 6.646 7.961 -14.684 1.00 92.75 74 VAL A O 1
ATOM 545 N N . ILE A 1 75 ? 4.780 9.029 -14.031 1.00 92.38 75 ILE A N 1
ATOM 546 C CA . ILE A 1 75 ? 3.875 8.354 -14.967 1.00 92.38 75 ILE A CA 1
ATOM 547 C C . ILE A 1 75 ? 3.394 9.274 -16.093 1.00 92.38 75 ILE A C 1
ATOM 549 O O . ILE A 1 75 ? 2.994 8.798 -17.151 1.00 92.38 75 ILE A O 1
ATOM 553 N N . SER A 1 76 ? 3.463 10.592 -15.902 1.00 90.69 76 SER A N 1
ATOM 554 C CA . SER A 1 76 ? 3.204 11.593 -16.940 1.00 90.69 76 SER A CA 1
ATOM 555 C C . SER A 1 76 ? 4.198 12.753 -16.804 1.00 90.69 76 SER A C 1
ATOM 557 O O . SER A 1 76 ? 5.039 12.756 -15.909 1.00 90.69 76 SER A O 1
ATOM 559 N N . ARG A 1 77 ? 4.102 13.769 -17.670 1.00 89.31 77 ARG A N 1
ATOM 560 C CA . ARG A 1 77 ? 4.927 14.984 -17.544 1.00 89.31 77 ARG A CA 1
ATOM 561 C C . ARG A 1 77 ? 4.659 15.781 -16.263 1.00 89.31 77 ARG A C 1
ATOM 563 O O . ARG A 1 77 ? 5.487 16.609 -15.890 1.00 89.31 77 ARG A O 1
ATOM 570 N N . THR A 1 78 ? 3.526 15.540 -15.612 1.00 89.50 78 THR A N 1
ATOM 571 C CA . THR A 1 78 ? 3.060 16.294 -14.443 1.00 89.50 78 THR A CA 1
ATOM 572 C C . THR A 1 78 ? 2.632 15.405 -13.276 1.00 89.50 78 THR A C 1
ATOM 574 O O . THR A 1 78 ? 2.422 15.919 -12.181 1.00 89.50 78 THR A O 1
ATOM 577 N N . GLN A 1 79 ? 2.534 14.085 -13.478 1.00 92.50 79 GLN A N 1
ATOM 578 C CA . GLN A 1 79 ? 1.986 13.151 -12.496 1.00 92.50 79 GLN A CA 1
ATOM 579 C C . GLN A 1 79 ? 2.999 12.129 -11.995 1.00 92.50 79 GLN A C 1
ATOM 581 O O . GLN A 1 79 ? 3.817 11.603 -12.760 1.00 92.50 79 GLN A O 1
ATOM 586 N N . LEU A 1 80 ? 2.858 11.784 -10.714 1.00 93.94 80 LEU A N 1
ATOM 587 C CA . LEU A 1 80 ? 3.608 10.724 -10.053 1.00 93.94 80 LEU A CA 1
ATOM 588 C C . LEU A 1 80 ? 2.666 9.748 -9.342 1.00 93.94 80 LEU A C 1
ATOM 590 O O . LEU A 1 80 ? 1.726 10.167 -8.670 1.00 93.94 80 LEU A O 1
ATOM 594 N N . ALA A 1 81 ? 2.954 8.452 -9.445 1.00 94.88 81 ALA A N 1
ATOM 595 C CA . ALA A 1 81 ? 2.325 7.405 -8.648 1.00 94.88 81 ALA A CA 1
ATOM 596 C C . ALA A 1 81 ? 3.153 7.141 -7.385 1.00 94.88 81 ALA A C 1
ATOM 598 O O . ALA A 1 81 ? 4.349 6.867 -7.473 1.00 94.88 81 ALA A O 1
ATOM 599 N N . VAL A 1 82 ? 2.518 7.188 -6.218 1.00 94.12 82 VAL A N 1
ATOM 600 C CA . VAL A 1 82 ? 3.127 6.923 -4.907 1.00 94.12 82 VAL A CA 1
ATOM 601 C C . VAL A 1 82 ? 2.307 5.845 -4.198 1.00 94.12 82 VAL A C 1
ATOM 603 O O . VAL A 1 82 ? 1.106 5.720 -4.432 1.00 94.12 82 VAL A O 1
ATOM 606 N N . ARG A 1 83 ? 2.936 5.052 -3.327 1.00 93.69 83 ARG A N 1
ATOM 607 C CA . ARG A 1 83 ? 2.227 4.073 -2.489 1.00 93.69 83 ARG A CA 1
ATOM 608 C C . ARG A 1 83 ? 1.315 4.782 -1.480 1.00 93.69 83 ARG A C 1
ATOM 610 O O . ARG A 1 83 ? 1.800 5.549 -0.652 1.00 93.69 83 ARG A O 1
ATOM 617 N N . LEU A 1 84 ? 0.013 4.501 -1.523 1.00 92.62 84 LEU A N 1
ATOM 618 C CA . LEU A 1 84 ? -1.013 5.171 -0.712 1.00 92.62 84 LEU A CA 1
ATOM 619 C C . LEU A 1 84 ? -0.824 4.914 0.789 1.00 92.62 84 LEU A C 1
ATOM 621 O O . LEU A 1 84 ? -0.858 5.850 1.579 1.00 92.62 84 LEU A O 1
ATOM 625 N N . SER A 1 85 ? -0.541 3.676 1.194 1.00 90.88 85 SER A N 1
ATOM 626 C CA . SER A 1 85 ? -0.329 3.291 2.595 1.00 90.88 85 SER A CA 1
ATOM 627 C C . SER A 1 85 ? 0.866 3.990 3.250 1.00 90.88 85 SER A C 1
ATOM 629 O O . SER A 1 85 ? 0.978 4.018 4.477 1.00 90.88 85 SER A O 1
ATOM 631 N N . ALA A 1 86 ? 1.756 4.583 2.457 1.00 88.50 86 ALA A N 1
ATOM 632 C CA . ALA A 1 86 ? 2.897 5.358 2.925 1.00 88.50 86 ALA A CA 1
ATOM 633 C C . ALA A 1 86 ? 2.547 6.837 3.200 1.00 88.50 86 ALA A C 1
ATOM 635 O O . ALA A 1 86 ? 3.253 7.514 3.942 1.00 88.50 86 ALA A O 1
ATOM 636 N N . VAL A 1 87 ? 1.450 7.332 2.625 1.00 88.19 87 VAL A N 1
ATOM 637 C CA . VAL A 1 87 ? 1.058 8.746 2.622 1.00 88.19 87 VAL A CA 1
ATOM 638 C C . VAL A 1 87 ? 0.138 9.070 3.806 1.00 88.19 87 VAL A C 1
ATOM 640 O O . VAL A 1 87 ? -0.754 8.304 4.165 1.00 88.19 87 VAL A O 1
ATOM 643 N N . GLU A 1 88 ? 0.360 10.228 4.420 1.00 82.62 88 GLU A N 1
ATOM 644 C CA . GLU A 1 88 ? -0.421 10.826 5.502 1.00 82.62 88 GLU A CA 1
ATOM 645 C C . GLU A 1 88 ? -1.322 11.925 4.935 1.00 82.62 88 GLU A C 1
ATOM 647 O O . GLU A 1 88 ? -0.855 12.868 4.304 1.00 82.62 88 GLU A O 1
ATOM 652 N N . VAL A 1 89 ? -2.624 11.849 5.207 1.00 68.69 89 VAL A N 1
ATOM 653 C CA . VAL A 1 89 ? -3.624 12.756 4.610 1.00 68.69 89 VAL A CA 1
ATOM 654 C C . VAL A 1 89 ? -3.452 14.223 5.043 1.00 68.69 89 VAL A C 1
ATOM 656 O O . VAL A 1 89 ? -3.865 15.129 4.332 1.00 68.69 89 VAL A O 1
ATOM 659 N N . GLU A 1 90 ? -2.872 14.477 6.217 1.00 72.12 90 GLU A N 1
ATOM 660 C CA . GLU A 1 90 ? -2.642 15.831 6.760 1.00 72.12 90 GLU A CA 1
ATOM 661 C C . GLU A 1 90 ? -1.312 16.461 6.325 1.00 72.12 90 GLU A C 1
ATOM 663 O O . GLU A 1 90 ? -1.052 17.626 6.629 1.00 72.12 90 GLU A O 1
ATOM 668 N N . GLN A 1 91 ? -0.449 15.706 5.646 1.00 82.38 91 GLN A N 1
ATOM 669 C CA . GLN A 1 91 ? 0.863 16.189 5.242 1.00 82.38 91 GLN A CA 1
ATOM 670 C C . GLN A 1 91 ? 0.836 16.726 3.811 1.00 82.38 91 GLN A C 1
ATOM 672 O O . GLN A 1 91 ? 0.242 16.135 2.913 1.00 82.38 91 GLN A O 1
ATOM 677 N N . GLY A 1 92 ? 1.526 17.846 3.599 1.00 86.94 92 GLY A N 1
ATOM 678 C CA . GLY A 1 92 ? 1.873 18.313 2.260 1.00 86.94 92 GLY A CA 1
ATOM 679 C C . GLY A 1 92 ? 3.090 17.557 1.736 1.00 86.94 92 GLY A C 1
ATOM 680 O O . GLY A 1 92 ? 4.031 17.295 2.493 1.00 86.94 92 GLY A O 1
ATOM 681 N N . TYR A 1 93 ? 3.092 17.245 0.442 1.00 91.12 93 TYR A N 1
ATOM 682 C CA . TYR A 1 93 ? 4.182 16.534 -0.221 1.00 91.12 93 TYR A CA 1
ATOM 683 C C . TYR A 1 93 ? 4.802 17.379 -1.326 1.00 91.12 93 TYR A C 1
ATOM 685 O O . TYR A 1 93 ? 4.138 18.207 -1.943 1.00 91.12 93 TYR A O 1
ATOM 693 N N . GLY A 1 94 ? 6.084 17.156 -1.588 1.00 89.94 94 GLY A N 1
ATOM 694 C CA . GLY A 1 94 ? 6.811 17.808 -2.665 1.00 89.94 94 GLY A CA 1
ATOM 695 C C . GLY A 1 94 ? 7.913 16.929 -3.234 1.00 89.94 94 GLY A C 1
ATOM 696 O O . GLY A 1 94 ? 8.307 15.928 -2.637 1.00 89.94 94 GLY A O 1
ATOM 697 N N . VAL A 1 95 ? 8.434 17.317 -4.390 1.00 88.31 95 VAL A N 1
ATOM 698 C CA . VAL A 1 95 ? 9.564 16.657 -5.043 1.00 88.31 95 VAL A CA 1
ATOM 699 C C . VAL A 1 95 ? 10.645 17.678 -5.370 1.00 88.31 95 VAL A C 1
ATOM 701 O O . VAL A 1 95 ? 10.346 18.796 -5.788 1.00 88.31 95 VAL A O 1
ATOM 704 N N . LEU A 1 96 ? 11.909 17.308 -5.158 1.00 81.69 96 LEU A N 1
ATOM 705 C CA . LEU A 1 96 ? 13.041 18.148 -5.536 1.00 81.69 96 LEU A CA 1
ATOM 706 C C . LEU A 1 96 ? 13.428 17.847 -6.988 1.00 81.69 96 LEU A C 1
ATOM 708 O O . LEU A 1 96 ? 13.885 16.748 -7.293 1.00 81.69 96 LEU A O 1
ATOM 712 N N . GLN A 1 97 ? 13.276 18.826 -7.875 1.00 74.69 97 GLN A N 1
ATOM 713 C CA . GLN A 1 97 ? 13.628 18.717 -9.290 1.00 74.69 97 GLN A CA 1
ATOM 714 C C . GLN A 1 97 ? 14.575 19.860 -9.661 1.00 74.69 97 GLN A C 1
ATOM 716 O O . GLN A 1 97 ? 14.238 21.024 -9.481 1.00 74.69 97 GLN A O 1
ATOM 721 N N . ALA A 1 98 ? 15.776 19.537 -10.157 1.00 71.88 98 ALA A N 1
ATOM 722 C CA . ALA A 1 98 ? 16.799 20.529 -10.523 1.00 71.88 98 ALA A CA 1
ATOM 723 C C . ALA A 1 98 ? 17.096 21.574 -9.417 1.00 71.88 98 ALA A C 1
ATOM 725 O O . ALA A 1 98 ? 17.395 22.730 -9.699 1.00 71.88 98 ALA A O 1
ATOM 726 N N . GLY A 1 99 ? 16.999 21.168 -8.145 1.00 73.62 99 GLY A N 1
ATOM 727 C CA . GLY A 1 99 ? 17.199 22.047 -6.987 1.00 73.62 99 GLY A CA 1
ATOM 728 C C . GLY A 1 99 ? 15.971 22.864 -6.566 1.00 73.62 99 GLY A C 1
ATOM 729 O O . GLY A 1 99 ? 16.022 23.510 -5.524 1.00 73.62 99 GLY A O 1
ATOM 730 N N . LEU A 1 100 ? 14.863 22.800 -7.311 1.00 81.44 100 LEU A N 1
ATOM 731 C CA . LEU A 1 100 ? 13.595 23.435 -6.959 1.00 81.44 100 LEU A CA 1
ATOM 732 C C . LEU A 1 100 ? 12.656 22.426 -6.289 1.00 81.44 100 LEU A C 1
ATOM 734 O O . LEU A 1 100 ? 12.408 21.344 -6.824 1.00 81.44 100 LEU A O 1
ATOM 738 N N . LEU A 1 101 ? 12.128 22.780 -5.118 1.00 85.75 101 LEU A N 1
ATOM 739 C CA . LEU A 1 101 ? 11.090 22.001 -4.448 1.00 85.75 101 LEU A CA 1
ATOM 740 C C . LEU A 1 101 ? 9.734 22.350 -5.061 1.00 85.75 101 LEU A C 1
ATOM 742 O O . LEU A 1 101 ? 9.296 23.493 -4.969 1.00 85.75 101 LEU A O 1
ATOM 746 N N . ARG A 1 102 ? 9.076 21.366 -5.673 1.00 87.50 102 ARG A N 1
ATOM 747 C CA . ARG A 1 102 ? 7.753 21.522 -6.286 1.00 87.50 102 ARG A CA 1
ATOM 748 C C . ARG A 1 102 ? 6.709 20.783 -5.467 1.00 87.50 102 ARG A C 1
ATOM 750 O O . ARG A 1 102 ? 6.888 19.604 -5.168 1.00 87.50 102 ARG A O 1
ATOM 757 N N . GLU A 1 103 ? 5.634 21.475 -5.112 1.00 91.12 103 GLU A N 1
ATOM 758 C CA . GLU A 1 103 ? 4.522 20.908 -4.346 1.00 91.12 103 GLU A CA 1
ATOM 759 C C . GLU A 1 103 ? 3.704 19.911 -5.182 1.00 91.12 103 GLU A C 1
ATOM 761 O O . GLU A 1 103 ? 3.555 20.053 -6.399 1.00 91.12 103 GLU A O 1
ATOM 766 N N . LEU A 1 104 ? 3.170 18.898 -4.503 1.00 92.19 104 LEU A N 1
ATOM 767 C CA . LEU A 1 104 ? 2.332 17.846 -5.056 1.00 92.19 104 LEU A CA 1
ATOM 768 C C . LEU A 1 104 ? 0.904 17.963 -4.525 1.00 92.19 104 LEU A C 1
ATOM 770 O O . LEU A 1 104 ? 0.676 18.028 -3.319 1.00 92.19 104 LEU A O 1
ATOM 774 N N . ARG A 1 105 ? -0.069 17.920 -5.434 1.00 92.44 105 ARG A N 1
ATOM 775 C CA . ARG A 1 105 ? -1.502 17.901 -5.127 1.00 92.44 105 ARG A CA 1
ATOM 776 C C . ARG A 1 105 ? -2.072 16.523 -5.399 1.00 92.44 105 ARG A C 1
ATOM 778 O O . ARG A 1 105 ? -1.868 15.967 -6.475 1.00 92.44 105 ARG A O 1
ATOM 785 N N . LEU A 1 106 ? -2.776 15.958 -4.423 1.00 91.94 106 LEU A N 1
ATOM 786 C CA . LEU A 1 106 ? -3.451 14.675 -4.599 1.00 91.94 106 LEU A CA 1
ATOM 787 C C . LEU A 1 106 ? -4.531 14.828 -5.672 1.00 91.94 106 LEU A C 1
ATOM 789 O O . LEU A 1 106 ? -5.400 15.690 -5.561 1.00 91.94 106 LEU A O 1
ATOM 793 N N . GLN A 1 107 ? -4.468 13.989 -6.701 1.00 92.06 107 GLN A N 1
ATOM 794 C CA . GLN A 1 107 ? -5.387 14.038 -7.832 1.00 92.06 107 GLN A CA 1
ATOM 795 C C . GLN A 1 107 ? -6.341 12.841 -7.832 1.00 92.06 107 GLN A C 1
ATOM 797 O O . GLN A 1 107 ? -7.545 13.014 -8.008 1.00 92.06 107 GLN A O 1
ATOM 802 N N . ARG A 1 108 ? -5.821 11.630 -7.601 1.00 91.56 108 ARG A N 1
ATOM 803 C CA . ARG A 1 108 ? -6.599 10.382 -7.521 1.00 91.56 108 ARG A CA 1
ATOM 804 C C . ARG A 1 108 ? -5.972 9.408 -6.535 1.00 91.56 108 ARG A C 1
ATOM 806 O O . ARG A 1 108 ? -4.783 9.494 -6.255 1.00 91.56 108 ARG A O 1
ATOM 813 N N . GLN A 1 109 ? -6.751 8.440 -6.067 1.00 92.06 109 GLN A N 1
ATOM 814 C CA . GLN A 1 109 ? -6.256 7.332 -5.253 1.00 92.06 109 GLN A CA 1
ATOM 815 C C . GLN A 1 109 ? -7.032 6.047 -5.540 1.00 92.06 109 GLN A C 1
ATOM 817 O O . GLN A 1 109 ? -8.186 6.097 -5.960 1.00 92.06 109 GLN A O 1
ATOM 822 N N . SER A 1 110 ? -6.400 4.906 -5.286 1.00 92.25 110 SER A N 1
ATOM 823 C CA . SER A 1 110 ? -6.994 3.578 -5.393 1.00 92.25 110 SER A CA 1
ATOM 824 C C . SER A 1 110 ? -6.553 2.724 -4.209 1.00 92.25 110 SER A C 1
ATOM 826 O O . SER A 1 110 ? -5.402 2.298 -4.128 1.00 92.25 110 SER A O 1
ATOM 828 N N . GLU A 1 111 ? -7.482 2.447 -3.293 1.00 89.19 111 GLU A N 1
ATOM 829 C CA . GLU A 1 111 ? -7.243 1.579 -2.128 1.00 89.19 111 GLU A CA 1
ATOM 830 C C . GLU A 1 111 ? -6.973 0.124 -2.539 1.00 89.19 111 GLU A C 1
ATOM 832 O O . GLU A 1 111 ? -6.181 -0.582 -1.912 1.00 89.19 111 GLU A O 1
ATOM 837 N N . SER A 1 112 ? -7.600 -0.331 -3.631 1.00 89.75 112 SER A N 1
ATOM 838 C CA . SER A 1 112 ? -7.398 -1.678 -4.174 1.00 89.75 112 SER A CA 1
ATOM 839 C C . SER A 1 112 ? -6.007 -1.882 -4.762 1.00 89.75 112 SER A C 1
ATOM 841 O O . SER A 1 112 ? -5.527 -3.014 -4.786 1.00 89.75 112 SER A O 1
ATOM 843 N N . LEU A 1 113 ? -5.379 -0.807 -5.245 1.00 93.62 113 LEU A N 1
ATOM 844 C CA . LEU A 1 113 ? -4.021 -0.825 -5.783 1.00 93.62 113 LEU A CA 1
ATOM 845 C C . LEU A 1 113 ? -2.986 -0.309 -4.779 1.00 93.62 113 LEU A C 1
ATOM 847 O O . LEU A 1 113 ? -1.800 -0.441 -5.037 1.00 93.62 113 LEU A O 1
ATOM 851 N N . ASP A 1 114 ? -3.404 0.250 -3.643 1.00 94.31 114 ASP A N 1
ATOM 852 C CA . ASP A 1 114 ? -2.522 0.959 -2.711 1.00 94.31 114 ASP A CA 1
ATOM 853 C C . ASP A 1 114 ? -1.685 2.052 -3.410 1.00 94.31 114 ASP A C 1
ATOM 855 O O . ASP A 1 114 ? -0.497 2.227 -3.141 1.00 94.31 114 ASP A O 1
ATOM 859 N N . LEU A 1 115 ? -2.308 2.791 -4.336 1.00 94.81 115 LEU A N 1
ATOM 860 C CA . LEU A 1 115 ? -1.668 3.866 -5.098 1.00 94.81 115 LEU A CA 1
ATOM 861 C C . LEU A 1 115 ? -2.407 5.192 -4.942 1.00 94.81 115 LEU A C 1
ATOM 863 O O . LEU A 1 115 ? -3.636 5.248 -4.951 1.00 94.81 115 LEU A O 1
ATOM 867 N N . VAL A 1 116 ? -1.636 6.270 -4.881 1.00 94.25 116 VAL A N 1
ATOM 868 C CA . VAL A 1 116 ? -2.096 7.650 -5.015 1.00 94.25 116 VAL A CA 1
ATOM 869 C C . VAL A 1 116 ? -1.386 8.297 -6.197 1.00 94.25 116 VAL A C 1
ATOM 871 O O . VAL A 1 116 ? -0.189 8.096 -6.406 1.00 94.25 116 VAL A O 1
ATOM 874 N N . ILE A 1 117 ? -2.138 9.053 -6.990 1.00 94.75 117 ILE A N 1
ATOM 875 C CA . ILE A 1 117 ? -1.620 9.861 -8.087 1.00 94.75 117 ILE A CA 1
ATOM 876 C C . ILE A 1 117 ? -1.558 11.307 -7.615 1.00 94.75 117 ILE A C 1
ATOM 878 O O . ILE A 1 117 ? -2.585 11.913 -7.297 1.00 94.75 117 ILE A O 1
ATOM 882 N N . PHE A 1 118 ? -0.347 11.846 -7.588 1.00 94.25 118 PHE A N 1
ATOM 883 C CA . PHE A 1 118 ? -0.083 13.255 -7.350 1.00 94.25 118 PHE A CA 1
ATOM 884 C C . PHE A 1 118 ? 0.122 13.994 -8.669 1.00 94.25 118 PHE A C 1
ATOM 886 O O . PHE A 1 118 ? 0.734 13.458 -9.589 1.00 94.25 118 PHE A O 1
ATOM 893 N N . GLU A 1 119 ? -0.344 15.236 -8.723 1.00 92.75 119 GLU A N 1
ATOM 894 C CA . GLU A 1 119 ? -0.094 16.218 -9.776 1.00 92.75 119 GLU A CA 1
ATOM 895 C C . GLU A 1 119 ? 0.868 17.288 -9.243 1.00 92.75 119 GLU A C 1
ATOM 897 O O . GLU A 1 119 ? 0.745 17.721 -8.096 1.00 92.75 119 GLU A O 1
ATOM 902 N N . LEU A 1 120 ? 1.805 17.755 -10.062 1.00 90.25 120 LEU A N 1
ATOM 903 C CA . LEU A 1 120 ? 2.617 18.927 -9.737 1.00 90.25 120 LEU A CA 1
ATOM 904 C C . LEU A 1 120 ? 1.737 20.186 -9.654 1.00 90.25 120 LEU A C 1
ATOM 906 O O . LEU A 1 120 ? 0.974 20.480 -10.570 1.00 90.25 120 LEU A O 1
ATOM 910 N N . ALA A 1 121 ? 1.849 20.938 -8.556 1.00 82.38 121 ALA A N 1
ATOM 911 C CA . ALA A 1 121 ? 0.977 22.077 -8.256 1.00 82.38 121 ALA A CA 1
ATOM 912 C C . ALA A 1 121 ? 1.162 23.289 -9.188 1.00 82.38 121 ALA A C 1
ATOM 914 O O . ALA A 1 121 ? 0.214 24.049 -9.389 1.00 82.38 121 ALA A O 1
ATOM 915 N N . GLU A 1 122 ? 2.370 23.478 -9.724 1.00 73.12 122 GLU A N 1
ATOM 916 C CA . GLU A 1 122 ? 2.729 24.591 -10.607 1.00 73.12 122 GLU A CA 1
ATOM 917 C C . GLU A 1 122 ? 3.007 24.081 -12.024 1.00 73.12 122 GLU A C 1
ATOM 919 O O . GLU A 1 122 ? 3.879 23.230 -12.211 1.00 73.12 122 GLU A O 1
ATOM 924 N N . GLU A 1 123 ? 2.336 24.642 -13.031 1.00 58.81 123 GLU A N 1
ATOM 925 C CA . GLU A 1 123 ? 2.778 24.592 -14.430 1.00 58.81 123 GLU A CA 1
ATOM 926 C C . GLU A 1 123 ? 3.951 25.568 -14.590 1.00 58.81 123 GLU A C 1
ATOM 928 O O . GLU A 1 123 ? 3.787 26.709 -15.003 1.00 58.81 123 GLU A O 1
ATOM 933 N N . GLY A 1 124 ? 5.145 25.171 -14.155 1.00 53.97 124 GLY A N 1
ATOM 934 C CA . GLY A 1 124 ? 6.342 25.966 -14.423 1.00 53.97 124 GLY A CA 1
ATOM 935 C C . GLY A 1 124 ? 6.736 25.873 -15.898 1.00 53.97 124 GLY A C 1
ATOM 936 O O . GLY A 1 124 ? 6.593 24.810 -16.499 1.00 53.97 124 GLY A O 1
ATOM 937 N N . ASP A 1 125 ? 7.354 26.928 -16.435 1.00 51.16 125 ASP A N 1
ATOM 938 C CA . ASP A 1 125 ? 8.005 26.975 -17.763 1.00 51.16 125 ASP A CA 1
ATOM 939 C C . ASP A 1 125 ? 9.193 25.985 -17.920 1.00 51.16 125 ASP A C 1
ATOM 941 O O . ASP A 1 125 ? 9.967 26.057 -18.8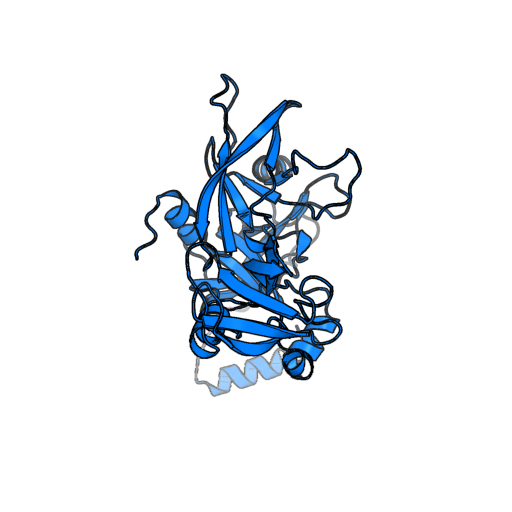75 1.00 51.16 125 ASP A O 1
ATOM 945 N N . GLY A 1 126 ? 9.394 25.082 -16.955 1.00 54.97 126 GLY A N 1
ATOM 946 C CA . GLY A 1 126 ? 10.474 24.099 -16.932 1.00 54.97 126 GLY A CA 1
ATOM 947 C C . GLY A 1 126 ? 10.165 22.848 -17.754 1.00 54.97 126 GLY A C 1
ATOM 948 O O . GLY A 1 126 ? 9.011 22.522 -18.033 1.00 54.97 126 GLY A O 1
ATOM 949 N N . GLU A 1 127 ? 11.210 22.095 -18.109 1.00 63.84 127 GLU A N 1
ATOM 950 C CA . GLU A 1 127 ? 11.034 20.768 -18.702 1.00 63.84 127 GLU A CA 1
ATOM 951 C C . GLU A 1 127 ? 10.209 19.884 -17.749 1.00 63.84 127 GLU A C 1
ATOM 953 O O . GLU A 1 127 ? 10.565 19.674 -16.583 1.00 63.84 127 GLU A O 1
ATOM 958 N N . GLY A 1 128 ? 9.066 19.397 -18.241 1.00 71.75 128 GLY A N 1
ATOM 959 C CA . GLY A 1 128 ? 8.206 18.471 -17.506 1.00 71.75 128 GLY A CA 1
ATOM 960 C C . GLY A 1 128 ? 8.955 17.207 -17.078 1.00 71.75 128 GLY A C 1
ATOM 961 O O . GLY A 1 128 ? 10.058 16.915 -17.541 1.00 71.75 128 GLY A O 1
ATOM 962 N N . LEU A 1 129 ? 8.345 16.427 -16.190 1.00 83.19 129 LEU A N 1
ATOM 963 C CA . LEU A 1 129 ? 8.935 15.168 -15.752 1.00 83.19 129 LEU A CA 1
ATOM 964 C C . LEU A 1 129 ? 9.088 14.206 -16.941 1.00 83.19 129 LEU A C 1
ATOM 966 O O . LEU A 1 129 ? 8.297 14.244 -17.888 1.00 83.19 129 LEU A O 1
ATOM 970 N N . GLN A 1 130 ? 10.092 13.330 -16.894 1.00 84.88 130 GLN A N 1
ATOM 971 C CA . GLN A 1 130 ? 10.270 12.287 -17.904 1.00 84.88 130 GLN A CA 1
ATOM 972 C C . GLN A 1 130 ? 9.455 11.051 -17.506 1.00 84.88 130 GLN A C 1
ATOM 974 O O . GLN A 1 130 ? 9.853 10.344 -16.573 1.00 84.88 130 GLN A O 1
ATOM 979 N N . PRO A 1 131 ? 8.304 10.790 -18.158 1.00 89.50 131 PRO A N 1
ATOM 980 C CA . PRO A 1 131 ? 7.466 9.664 -17.797 1.00 89.50 131 PRO A CA 1
ATOM 981 C C . PRO A 1 131 ? 8.108 8.352 -18.202 1.00 89.50 131 PRO A C 1
ATOM 983 O O . PRO A 1 131 ? 8.764 8.240 -19.242 1.00 89.50 131 PRO A O 1
ATOM 986 N N . ILE A 1 132 ? 7.835 7.337 -17.399 1.00 91.31 132 ILE A N 1
ATOM 987 C CA . ILE A 1 132 ? 8.230 5.984 -17.727 1.00 91.31 132 ILE A CA 1
ATOM 988 C C . ILE A 1 132 ? 7.495 5.482 -18.976 1.00 91.31 132 ILE A C 1
ATOM 990 O O . ILE A 1 132 ? 6.290 5.685 -19.148 1.00 91.31 132 ILE A O 1
ATOM 994 N N . ARG A 1 133 ? 8.223 4.792 -19.859 1.00 90.56 133 ARG A N 1
ATOM 995 C CA . ARG A 1 133 ? 7.636 4.110 -21.014 1.00 90.56 133 ARG A CA 1
ATOM 996 C C . ARG A 1 133 ? 7.355 2.657 -20.658 1.00 90.56 133 ARG A C 1
ATOM 998 O O . ARG A 1 133 ? 8.279 1.858 -20.557 1.00 90.56 133 ARG A O 1
ATOM 1005 N N . TRP A 1 134 ? 6.081 2.333 -20.489 1.00 92.69 134 TRP A N 1
ATOM 1006 C CA . TRP A 1 134 ? 5.626 0.975 -20.203 1.00 92.69 134 TRP A CA 1
ATOM 1007 C C . TRP A 1 134 ? 5.805 0.040 -21.398 1.00 92.69 134 TRP A C 1
ATOM 1009 O O . TRP A 1 134 ? 5.694 0.458 -22.554 1.00 92.69 134 TRP A O 1
ATOM 1019 N N . ARG A 1 135 ? 6.030 -1.241 -21.109 1.00 93.56 135 ARG A N 1
ATOM 1020 C CA . ARG A 1 135 ? 5.860 -2.313 -22.085 1.00 93.56 135 ARG A CA 1
ATOM 1021 C C . ARG A 1 135 ? 4.384 -2.440 -22.467 1.00 93.56 135 ARG A C 1
ATOM 1023 O O . ARG A 1 135 ? 3.516 -2.382 -21.602 1.00 93.56 135 ARG A O 1
ATOM 1030 N N . GLU A 1 136 ? 4.121 -2.639 -23.756 1.00 90.00 136 GLU A N 1
ATOM 1031 C CA . GLU A 1 136 ? 2.761 -2.811 -24.285 1.00 90.00 136 GLU A CA 1
ATOM 1032 C C . GLU A 1 136 ? 2.216 -4.222 -24.017 1.00 90.00 136 GLU A C 1
ATOM 1034 O O . GLU A 1 136 ? 1.066 -4.376 -23.606 1.00 90.00 136 GLU A O 1
ATOM 1039 N N . ASP A 1 137 ? 3.055 -5.247 -24.187 1.00 92.25 137 ASP A N 1
ATOM 1040 C CA . ASP A 1 137 ? 2.668 -6.637 -23.954 1.00 92.25 137 ASP A CA 1
ATOM 1041 C C . ASP A 1 137 ? 2.514 -6.958 -22.456 1.00 92.25 137 ASP A C 1
ATOM 1043 O O . ASP A 1 137 ? 3.367 -6.574 -21.639 1.00 92.25 137 ASP A O 1
ATOM 1047 N N . PRO A 1 138 ? 1.479 -7.728 -22.069 1.00 92.75 138 PRO A N 1
ATOM 1048 C CA . PRO A 1 138 ? 1.280 -8.138 -20.686 1.00 92.75 138 PRO A CA 1
ATOM 1049 C C . PRO A 1 138 ? 2.410 -9.046 -20.182 1.00 92.75 138 PRO A C 1
ATOM 1051 O O . PRO A 1 138 ? 3.128 -9.690 -20.945 1.00 92.75 138 PRO A O 1
ATOM 1054 N N . ALA A 1 139 ? 2.583 -9.095 -18.861 1.00 94.19 139 ALA A N 1
ATOM 1055 C CA . ALA A 1 139 ? 3.472 -10.052 -18.204 1.00 94.19 139 ALA A CA 1
ATOM 1056 C C . ALA A 1 139 ? 2.986 -11.492 -18.376 1.00 94.19 139 ALA A C 1
ATOM 1058 O O . ALA A 1 139 ? 1.782 -11.754 -18.344 1.00 94.19 139 ALA A O 1
ATOM 1059 N N . VAL A 1 140 ? 3.932 -12.424 -18.503 1.00 94.12 140 VAL A N 1
ATOM 1060 C CA . VAL A 1 140 ? 3.653 -13.864 -18.569 1.00 94.12 140 VAL A CA 1
ATOM 1061 C C . VAL A 1 140 ? 4.346 -14.610 -17.434 1.00 94.12 140 VAL A C 1
ATOM 1063 O O . VAL A 1 140 ? 5.358 -14.169 -16.891 1.00 94.12 140 VAL A O 1
ATOM 1066 N N . ILE A 1 141 ? 3.788 -15.756 -17.050 1.00 94.69 141 ILE A N 1
ATOM 1067 C CA . ILE A 1 141 ? 4.399 -16.628 -16.045 1.00 94.69 141 ILE A CA 1
ATOM 1068 C C . ILE A 1 141 ? 5.762 -17.147 -16.530 1.00 94.69 141 ILE A C 1
ATOM 1070 O O . ILE A 1 141 ? 5.960 -17.380 -17.720 1.00 94.69 141 ILE A O 1
ATOM 1074 N N . PHE A 1 142 ? 6.694 -17.328 -15.598 1.00 93.25 142 PHE A N 1
ATOM 1075 C CA . PHE A 1 142 ? 8.086 -17.737 -15.815 1.00 93.25 142 PHE A CA 1
ATOM 1076 C C . PHE A 1 142 ? 8.968 -16.751 -16.588 1.00 93.25 142 PHE A C 1
ATOM 1078 O O . PHE A 1 142 ? 10.119 -17.061 -16.901 1.00 93.25 142 PHE A O 1
ATOM 1085 N N . GLU A 1 143 ? 8.477 -15.541 -16.845 1.00 92.44 143 GLU A N 1
ATOM 1086 C CA . GLU A 1 143 ? 9.297 -14.475 -17.402 1.00 92.44 143 GLU A CA 1
ATOM 1087 C C . GLU A 1 143 ? 10.394 -14.041 -16.413 1.00 92.44 143 GLU A C 1
ATOM 1089 O O . GLU A 1 143 ? 10.146 -13.880 -15.214 1.00 92.44 143 GLU A O 1
ATOM 1094 N N . ARG A 1 144 ? 11.615 -13.849 -16.931 1.00 94.62 144 ARG A N 1
ATOM 1095 C CA . ARG A 1 144 ? 12.757 -13.303 -16.185 1.00 94.62 144 ARG A CA 1
ATOM 1096 C C . ARG A 1 144 ? 12.568 -11.805 -15.987 1.00 94.62 144 ARG A C 1
ATOM 1098 O O . ARG A 1 144 ? 12.341 -11.080 -16.956 1.00 94.62 144 ARG A O 1
ATOM 1105 N N . VAL A 1 145 ? 12.719 -11.359 -14.747 1.00 95.19 145 VAL A N 1
ATOM 1106 C CA . VAL A 1 145 ? 12.464 -9.973 -14.344 1.00 95.19 145 VAL A CA 1
ATOM 1107 C C . VAL A 1 145 ? 13.566 -9.417 -13.452 1.00 95.19 145 VAL A C 1
ATOM 1109 O O . VAL A 1 145 ? 14.325 -10.162 -12.830 1.00 95.19 145 VAL A O 1
ATOM 1112 N N . LEU A 1 146 ? 13.639 -8.093 -13.390 1.00 94.94 146 LEU A N 1
ATOM 1113 C CA . LEU A 1 146 ? 14.520 -7.320 -12.518 1.00 94.94 146 LEU A CA 1
ATOM 1114 C C . LEU A 1 146 ? 13.683 -6.290 -11.753 1.00 94.94 146 LEU A C 1
ATOM 1116 O O . LEU A 1 146 ? 12.653 -5.839 -12.245 1.00 94.94 146 LEU A O 1
ATOM 1120 N N . SER A 1 147 ? 14.133 -5.894 -10.567 1.00 93.06 147 SER A N 1
ATOM 1121 C CA . SER A 1 147 ? 13.552 -4.782 -9.815 1.00 93.06 147 SER A CA 1
ATOM 1122 C C . SER A 1 147 ? 14.539 -3.626 -9.781 1.00 93.06 147 SER A C 1
ATOM 1124 O O . SER A 1 147 ? 15.697 -3.818 -9.410 1.00 93.06 147 SER A O 1
ATOM 1126 N N . LEU A 1 148 ? 14.075 -2.427 -10.129 1.00 91.31 148 LEU A N 1
ATOM 1127 C CA . LEU A 1 148 ? 14.817 -1.181 -9.963 1.00 91.31 148 LEU A CA 1
ATOM 1128 C C . LEU A 1 148 ? 14.196 -0.381 -8.814 1.00 91.31 148 LEU A C 1
ATOM 1130 O O . LEU A 1 148 ? 13.055 0.078 -8.903 1.00 91.31 148 LEU A O 1
ATOM 1134 N N . SER A 1 149 ? 14.951 -0.227 -7.731 1.00 85.44 149 SER A N 1
ATOM 1135 C CA . SER A 1 149 ? 14.529 0.433 -6.491 1.00 85.44 149 SER A CA 1
ATOM 1136 C C . SER A 1 149 ? 15.580 1.432 -6.009 1.00 85.44 149 SER A C 1
ATOM 1138 O O . SER A 1 149 ? 16.743 1.312 -6.386 1.00 85.44 149 SER A O 1
ATOM 1140 N N . PRO A 1 150 ? 15.234 2.422 -5.174 1.00 76.31 150 PRO A N 1
ATOM 1141 C CA . PRO A 1 150 ? 16.249 3.261 -4.543 1.00 76.31 150 PRO A CA 1
ATOM 1142 C C . PRO A 1 150 ? 17.188 2.408 -3.688 1.00 76.31 150 PRO A C 1
ATOM 1144 O O . PRO A 1 150 ? 16.729 1.476 -3.029 1.00 76.31 150 PRO A O 1
ATOM 1147 N N . GLY A 1 151 ? 18.480 2.735 -3.690 1.00 67.50 151 GLY A N 1
ATOM 1148 C CA . GLY A 1 151 ? 19.460 2.070 -2.837 1.00 67.50 151 GLY A CA 1
ATOM 1149 C C . GLY A 1 151 ? 19.348 2.489 -1.367 1.00 67.50 151 GLY A C 1
ATOM 1150 O O . GLY A 1 151 ? 18.915 3.604 -1.047 1.00 67.50 151 GLY A O 1
ATOM 1151 N N . ASP A 1 152 ? 19.802 1.603 -0.480 1.00 60.34 152 ASP A N 1
ATOM 1152 C CA . ASP A 1 152 ? 19.747 1.764 0.982 1.00 60.34 152 ASP A CA 1
ATOM 1153 C C . ASP A 1 152 ? 20.534 2.983 1.494 1.00 60.34 152 ASP A C 1
ATOM 1155 O O . ASP A 1 152 ? 20.168 3.599 2.490 1.00 60.34 152 ASP A O 1
ATOM 1159 N N . SER A 1 153 ? 21.605 3.377 0.799 1.00 50.97 153 SER A N 1
ATOM 1160 C CA . SER A 1 153 ? 22.496 4.474 1.213 1.00 50.97 153 SER A CA 1
ATOM 1161 C C . SER A 1 153 ? 22.002 5.868 0.811 1.00 50.97 153 SER A C 1
ATOM 1163 O O . SER A 1 153 ? 22.744 6.840 0.931 1.00 50.97 153 SER A O 1
ATOM 1165 N N . GLY A 1 154 ? 20.794 5.988 0.252 1.00 48.72 154 GLY A N 1
ATOM 1166 C CA . GLY A 1 154 ? 20.241 7.266 -0.212 1.00 48.72 154 GLY A CA 1
ATOM 1167 C C . GLY A 1 154 ? 20.882 7.825 -1.490 1.00 48.72 154 GLY A C 1
ATOM 1168 O O . GLY A 1 154 ? 20.260 8.644 -2.161 1.00 48.72 154 GLY A O 1
ATOM 1169 N N . ALA A 1 155 ? 22.067 7.345 -1.872 1.00 46.81 155 ALA A N 1
ATOM 1170 C CA . ALA A 1 155 ? 22.766 7.707 -3.096 1.00 46.81 155 ALA A CA 1
ATOM 1171 C C . ALA A 1 155 ? 22.585 6.619 -4.167 1.00 46.81 155 ALA A C 1
ATOM 1173 O O . ALA A 1 155 ? 23.216 5.566 -4.118 1.00 46.81 155 ALA A O 1
ATOM 1174 N N . GLY A 1 156 ? 21.740 6.905 -5.157 1.00 65.19 156 GLY A N 1
ATOM 1175 C CA . GLY A 1 156 ? 21.610 6.097 -6.369 1.00 65.19 156 GLY A CA 1
ATOM 1176 C C . GLY A 1 156 ? 20.531 5.013 -6.325 1.00 65.19 156 GLY A C 1
ATOM 1177 O O . GLY A 1 156 ? 19.966 4.671 -5.286 1.00 65.19 156 GLY A O 1
ATOM 1178 N N . MET A 1 157 ? 20.225 4.503 -7.514 1.00 76.25 157 MET A N 1
ATOM 1179 C CA . MET A 1 157 ? 19.296 3.399 -7.728 1.00 76.25 157 MET A CA 1
ATOM 1180 C C . MET A 1 157 ? 20.031 2.062 -7.687 1.00 76.25 157 MET A C 1
ATOM 1182 O O . MET A 1 157 ? 21.184 1.968 -8.104 1.00 76.25 157 MET A O 1
ATOM 1186 N N . GLN A 1 158 ? 19.340 1.027 -7.232 1.00 83.19 158 GLN A N 1
ATOM 1187 C CA . GLN A 1 158 ? 19.818 -0.342 -7.159 1.00 83.19 158 GLN A CA 1
ATOM 1188 C C . GLN A 1 158 ? 18.987 -1.235 -8.076 1.00 83.19 158 GLN A C 1
ATOM 1190 O O . GLN A 1 158 ? 17.755 -1.223 -8.044 1.00 83.19 158 GLN A O 1
ATOM 1195 N N . LEU A 1 159 ? 19.690 -2.030 -8.876 1.00 87.00 159 LEU A N 1
ATOM 1196 C CA . LEU A 1 159 ? 19.108 -3.101 -9.668 1.00 87.00 159 LEU A CA 1
ATOM 1197 C C . LEU A 1 159 ? 19.242 -4.411 -8.888 1.00 87.00 159 LEU A C 1
ATOM 1199 O O . LEU A 1 159 ? 20.315 -4.721 -8.365 1.00 87.00 159 LEU A O 1
ATOM 1203 N N . SER A 1 160 ? 18.157 -5.169 -8.783 1.00 90.00 160 SER A N 1
ATOM 1204 C CA . SER A 1 160 ? 18.178 -6.468 -8.117 1.00 90.00 160 SER A CA 1
ATOM 1205 C C . SER A 1 160 ? 18.957 -7.510 -8.922 1.00 90.00 160 SER A C 1
ATOM 1207 O O . SER A 1 160 ? 19.192 -7.364 -10.124 1.00 90.00 160 SER A O 1
ATOM 1209 N N . SER A 1 161 ? 19.267 -8.638 -8.280 1.00 87.81 161 SER A N 1
ATOM 1210 C CA . SER A 1 161 ? 19.473 -9.873 -9.029 1.00 87.81 161 SER A CA 1
ATOM 1211 C C . SER A 1 161 ? 18.195 -10.248 -9.781 1.00 87.81 161 SER A C 1
ATOM 1213 O O . SER A 1 161 ? 17.088 -9.794 -9.472 1.00 87.81 161 SER A O 1
ATOM 1215 N N . MET A 1 162 ? 18.356 -11.083 -10.793 1.00 90.25 162 MET A N 1
ATOM 1216 C CA . MET A 1 162 ? 17.245 -11.528 -11.612 1.00 90.25 162 MET A CA 1
ATOM 1217 C C . MET A 1 162 ? 16.313 -12.452 -10.828 1.00 90.25 162 MET A C 1
ATOM 1219 O O . MET A 1 162 ? 16.778 -13.335 -10.107 1.00 90.25 162 MET A O 1
ATOM 1223 N N . GLY A 1 163 ? 15.014 -12.255 -11.013 1.00 93.31 163 GLY A N 1
ATOM 1224 C CA . GLY A 1 163 ? 13.965 -13.123 -10.496 1.00 93.31 163 GLY A CA 1
ATOM 1225 C C . GLY A 1 163 ? 13.074 -13.660 -11.606 1.00 93.31 163 GLY A C 1
ATOM 1226 O O . GLY A 1 163 ? 13.356 -13.502 -12.800 1.00 93.31 163 GLY A O 1
ATOM 1227 N N . VAL A 1 164 ? 11.982 -14.292 -11.200 1.00 96.31 164 VAL A N 1
ATOM 1228 C CA . VAL A 1 164 ? 11.000 -14.911 -12.083 1.00 96.31 164 VAL A CA 1
ATOM 1229 C C . VAL A 1 164 ? 9.578 -14.548 -11.668 1.00 96.31 164 VAL A C 1
ATOM 1231 O O . VAL A 1 164 ? 9.254 -14.444 -10.482 1.00 96.31 164 VAL A O 1
ATOM 1234 N N . ILE A 1 165 ? 8.706 -14.362 -12.658 1.00 97.69 165 ILE A N 1
ATOM 1235 C CA . ILE A 1 165 ? 7.270 -14.209 -12.429 1.00 97.69 165 ILE A CA 1
ATOM 1236 C C . ILE A 1 165 ? 6.656 -15.576 -12.114 1.00 97.69 165 ILE A C 1
ATOM 1238 O O . ILE A 1 165 ? 6.661 -16.486 -12.941 1.00 97.69 165 ILE A O 1
ATOM 1242 N N . SER A 1 166 ? 6.065 -15.701 -10.932 1.00 96.44 166 SER A N 1
ATOM 1243 C CA . SER A 1 166 ? 5.408 -16.921 -10.453 1.00 96.44 166 SER A CA 1
ATOM 1244 C C . SER A 1 166 ? 3.910 -16.941 -10.752 1.00 96.44 166 SER A C 1
ATOM 1246 O O . SER A 1 166 ? 3.337 -18.016 -10.915 1.00 96.44 166 SER A O 1
ATOM 1248 N N . ARG A 1 167 ? 3.250 -15.774 -10.809 1.00 97.31 167 ARG A N 1
ATOM 1249 C CA . ARG A 1 167 ? 1.818 -15.646 -11.143 1.00 97.31 167 ARG A CA 1
ATOM 1250 C C . ARG A 1 167 ? 1.532 -14.331 -11.858 1.00 97.31 167 ARG A C 1
ATOM 1252 O O . ARG A 1 167 ? 2.197 -13.331 -11.605 1.00 97.31 167 ARG A O 1
ATOM 1259 N N . VAL A 1 168 ? 0.498 -14.329 -12.692 1.00 97.44 168 VAL A N 1
ATOM 1260 C CA . VAL A 1 168 ? -0.047 -13.139 -13.361 1.00 97.44 168 VAL A CA 1
ATOM 1261 C C . VAL A 1 168 ? -1.561 -13.113 -13.176 1.00 97.44 168 VAL A C 1
ATOM 1263 O O . VAL A 1 168 ? -2.182 -14.173 -13.107 1.00 97.44 168 VAL A O 1
ATOM 1266 N N . GLY A 1 169 ? -2.157 -11.924 -13.055 1.00 95.88 169 GLY A N 1
ATOM 1267 C CA . GLY A 1 169 ? -3.597 -11.790 -12.804 1.00 95.88 169 GLY A CA 1
ATOM 1268 C C . GLY A 1 169 ? -4.044 -12.389 -11.463 1.00 95.88 169 GLY A C 1
ATOM 1269 O O . GLY A 1 169 ? -5.185 -12.824 -11.332 1.00 95.88 169 GLY A O 1
ATOM 1270 N N . TRP A 1 170 ? -3.142 -12.463 -10.483 1.00 96.19 170 TRP A N 1
ATOM 1271 C CA . TRP A 1 170 ? -3.397 -13.096 -9.194 1.00 96.19 170 TRP A CA 1
ATOM 1272 C C . TRP A 1 170 ? -4.240 -12.199 -8.285 1.00 96.19 170 TRP A C 1
ATOM 1274 O O . TRP A 1 170 ? -3.980 -11.003 -8.168 1.00 96.19 170 TRP A O 1
ATOM 1284 N N . ASN A 1 171 ? -5.222 -12.791 -7.608 1.00 96.19 171 ASN A N 1
ATOM 1285 C CA . ASN A 1 171 ? -6.008 -12.114 -6.582 1.00 96.19 171 ASN A CA 1
ATOM 1286 C C . ASN A 1 171 ? -5.488 -12.537 -5.215 1.00 96.19 171 ASN A C 1
ATOM 1288 O O . ASN A 1 171 ? -5.756 -13.647 -4.755 1.00 96.19 171 ASN A O 1
ATOM 1292 N N . GLU A 1 172 ? -4.741 -11.645 -4.578 1.00 94.81 172 GLU A N 1
ATOM 1293 C CA . GLU A 1 172 ? -4.232 -11.867 -3.238 1.00 94.81 172 GLU A CA 1
ATOM 1294 C C . GLU A 1 172 ? -5.399 -11.859 -2.239 1.00 94.81 172 GLU A C 1
ATOM 1296 O O . GLU A 1 172 ? -6.168 -10.890 -2.205 1.00 94.81 172 GLU A O 1
ATOM 1301 N N . PRO A 1 173 ? -5.560 -12.911 -1.414 1.00 92.31 173 PRO A N 1
ATOM 1302 C CA . PRO A 1 173 ? -6.644 -12.987 -0.448 1.00 92.31 173 PRO A CA 1
ATOM 1303 C C . PRO A 1 173 ? -6.704 -11.769 0.473 1.00 92.31 173 PRO A C 1
ATOM 1305 O O . PRO A 1 173 ? -5.684 -11.220 0.896 1.00 92.31 173 PRO A O 1
ATOM 1308 N N . ARG A 1 174 ? -7.927 -11.344 0.792 1.00 90.31 174 ARG A N 1
ATOM 1309 C CA . ARG A 1 174 ? -8.175 -10.300 1.787 1.00 90.31 174 ARG A CA 1
ATOM 1310 C C . ARG A 1 174 ? -7.964 -10.864 3.189 1.00 90.31 174 ARG A C 1
ATOM 1312 O O . ARG A 1 174 ? -8.404 -11.975 3.471 1.00 90.31 174 ARG A O 1
ATOM 1319 N N . VAL A 1 175 ? -7.390 -10.053 4.071 1.00 89.88 175 VAL A N 1
ATOM 1320 C CA . VAL A 1 175 ? -7.311 -10.332 5.509 1.00 89.88 175 VAL A CA 1
ATOM 1321 C C . VAL A 1 175 ? -8.063 -9.227 6.233 1.00 89.88 175 VAL A C 1
ATOM 1323 O O . VAL A 1 175 ? -7.959 -8.056 5.872 1.00 89.88 175 VAL A O 1
ATOM 1326 N N . ARG A 1 176 ? -8.868 -9.590 7.232 1.00 87.00 176 ARG A N 1
ATOM 1327 C CA . ARG A 1 176 ? -9.638 -8.604 7.990 1.00 87.00 176 ARG A CA 1
ATOM 1328 C C . ARG A 1 176 ? -8.699 -7.800 8.884 1.00 87.00 176 ARG A C 1
ATOM 1330 O O . ARG A 1 176 ? -7.994 -8.375 9.712 1.00 87.00 176 ARG A O 1
ATOM 1337 N N . ALA A 1 177 ? -8.734 -6.479 8.758 1.00 92.12 177 ALA A N 1
ATOM 1338 C CA . ALA A 1 177 ? -7.962 -5.609 9.629 1.00 92.12 177 ALA A CA 1
ATOM 1339 C C . ALA A 1 177 ? -8.570 -5.517 11.038 1.00 92.12 177 ALA A C 1
ATOM 1341 O O . ALA A 1 177 ? -9.782 -5.662 11.234 1.00 92.12 177 ALA A O 1
ATOM 1342 N N . VAL A 1 178 ? -7.727 -5.230 12.028 1.00 92.94 178 VAL A N 1
ATOM 1343 C CA . VAL A 1 178 ? -8.148 -4.967 13.410 1.00 92.94 178 VAL A CA 1
ATOM 1344 C C . VAL A 1 178 ? -7.619 -3.623 13.894 1.00 92.94 178 VAL A C 1
ATOM 1346 O O . VAL A 1 178 ? -6.602 -3.133 13.412 1.00 92.94 178 VAL A O 1
ATOM 1349 N N . LEU A 1 179 ? -8.281 -3.049 14.898 1.00 92.75 179 LEU A N 1
ATOM 1350 C CA . LEU A 1 179 ? -7.768 -1.891 15.637 1.00 92.75 179 LEU A CA 1
ATOM 1351 C C . LEU A 1 179 ? -7.309 -2.226 17.059 1.00 92.75 179 LEU A C 1
ATOM 1353 O O . LEU A 1 179 ? -6.568 -1.450 17.652 1.00 92.75 179 LEU A O 1
ATOM 1357 N N . GLY A 1 180 ? -7.697 -3.387 17.597 1.00 92.56 180 GLY A N 1
ATOM 1358 C CA . GLY A 1 180 ? -7.361 -3.766 18.973 1.00 92.56 180 GLY A CA 1
ATOM 1359 C C . GLY A 1 180 ? -8.050 -2.863 19.998 1.00 92.56 180 GLY A C 1
ATOM 1360 O O . GLY A 1 180 ? -7.391 -2.293 20.862 1.00 92.56 180 GLY A O 1
ATOM 1361 N N . VAL A 1 181 ? -9.367 -2.694 19.867 1.00 93.94 181 VAL A N 1
ATOM 1362 C CA . VAL A 1 181 ? -10.196 -1.870 20.756 1.00 93.94 181 VAL A CA 1
ATOM 1363 C C . VAL A 1 181 ? -11.363 -2.683 21.287 1.00 93.94 181 VAL A C 1
ATOM 1365 O O . VAL A 1 181 ? -11.994 -3.426 20.534 1.00 93.94 181 VAL A O 1
ATOM 1368 N N . ASP A 1 182 ? -11.656 -2.517 22.570 1.00 94.62 182 ASP A N 1
ATOM 1369 C CA . ASP A 1 182 ? -12.898 -2.977 23.177 1.00 94.62 182 ASP A CA 1
ATOM 1370 C C . ASP A 1 182 ? -13.866 -1.793 23.262 1.00 94.62 182 ASP A C 1
ATOM 1372 O O . ASP A 1 182 ? -13.521 -0.730 23.788 1.00 94.62 182 ASP A O 1
ATOM 1376 N N . LEU A 1 183 ? -15.055 -1.962 22.688 1.00 95.06 183 LEU A N 1
ATOM 1377 C CA . LEU A 1 183 ? -16.020 -0.891 22.446 1.00 95.06 183 LEU A CA 1
ATOM 1378 C C . LEU A 1 183 ? -17.358 -1.240 23.072 1.00 95.06 183 LEU A C 1
ATOM 1380 O O . LEU A 1 183 ? -17.874 -2.328 22.849 1.00 95.06 183 LEU A O 1
ATOM 1384 N N . GLU A 1 184 ? -17.974 -0.307 23.780 1.00 95.50 184 GLU A N 1
ATOM 1385 C CA . GLU A 1 184 ? -19.330 -0.418 24.312 1.00 95.50 184 GLU A CA 1
ATOM 1386 C C . GLU A 1 184 ? -20.263 0.540 23.569 1.00 95.50 184 GLU A C 1
ATOM 1388 O O . GLU A 1 184 ? -19.919 1.702 23.363 1.00 95.50 184 GLU A O 1
ATOM 1393 N N . GLU A 1 185 ? -21.440 0.067 23.162 1.00 95.19 185 GLU A N 1
ATOM 1394 C CA . GLU A 1 185 ? -22.454 0.950 22.578 1.00 95.19 185 GLU A CA 1
ATOM 1395 C C . GLU A 1 185 ? -23.049 1.852 23.653 1.00 95.19 185 GLU A C 1
ATOM 1397 O O . GLU A 1 185 ? -23.418 1.392 24.733 1.00 95.19 185 GLU A O 1
ATOM 1402 N N . VAL A 1 186 ? -23.147 3.142 23.346 1.00 93.06 186 VAL A N 1
ATOM 1403 C CA . VAL A 1 186 ? -23.709 4.149 24.243 1.00 93.06 186 VAL A CA 1
ATOM 1404 C C . VAL A 1 186 ? -24.639 5.095 23.509 1.00 93.06 186 VAL A C 1
ATOM 1406 O O . VAL A 1 186 ? -24.433 5.417 22.342 1.00 93.06 186 VAL A O 1
ATOM 1409 N N . GLU A 1 187 ? -25.636 5.593 24.231 1.00 90.25 187 GLU A N 1
ATOM 1410 C CA . GLU A 1 187 ? -26.430 6.740 23.802 1.00 90.25 187 GLU A CA 1
ATOM 1411 C C . GLU A 1 187 ? -25.744 8.026 24.289 1.00 90.25 187 GLU A C 1
ATOM 1413 O O . GLU A 1 187 ? -25.370 8.148 25.458 1.00 90.25 187 GLU A O 1
ATOM 1418 N N . THR A 1 188 ? -25.562 8.985 23.386 1.00 79.94 188 THR A N 1
ATOM 1419 C CA . THR A 1 188 ? -24.966 10.301 23.649 1.00 79.94 188 THR A CA 1
ATOM 1420 C C . THR A 1 188 ? -25.961 11.408 23.309 1.00 79.94 188 THR A C 1
ATOM 1422 O O . THR A 1 188 ? -26.986 11.172 22.669 1.00 79.94 188 THR A O 1
ATOM 1425 N N . SER A 1 189 ? -25.645 12.651 23.676 1.00 75.50 189 SER A N 1
ATOM 1426 C CA . SER A 1 189 ? -26.437 13.819 23.268 1.00 75.50 189 SER A CA 1
ATOM 1427 C C . SER A 1 189 ? -26.502 14.019 21.746 1.00 75.50 189 SER A C 1
ATOM 1429 O O . SER A 1 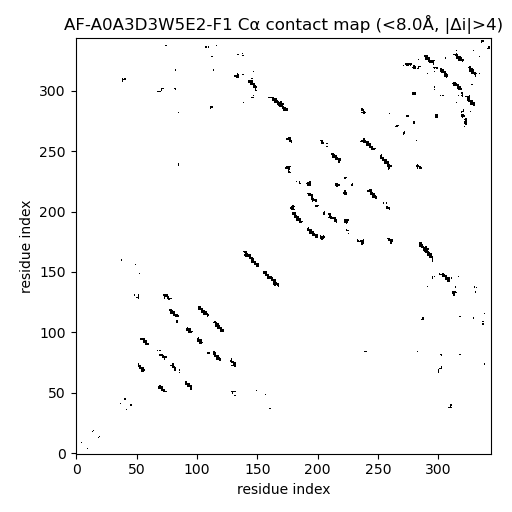189 ? -27.431 14.665 21.269 1.00 75.50 189 SER A O 1
ATOM 1431 N N . ALA A 1 190 ? -25.555 13.457 20.987 1.00 72.12 190 ALA A N 1
ATOM 1432 C CA . ALA A 1 190 ? -25.499 13.503 19.525 1.00 72.12 190 ALA A CA 1
ATOM 1433 C C . ALA A 1 190 ? -26.050 12.225 18.848 1.00 72.12 190 ALA A C 1
ATOM 1435 O O . ALA A 1 190 ? -25.939 12.071 17.632 1.00 72.12 190 ALA A O 1
ATOM 1436 N N . GLY A 1 191 ? -26.646 11.306 19.620 1.00 82.69 191 GLY A N 1
ATOM 1437 C CA . GLY A 1 191 ? -27.127 9.999 19.161 1.00 82.69 191 GLY A CA 1
ATOM 1438 C C . GLY A 1 191 ? -26.234 8.842 19.617 1.00 82.69 191 GLY A C 1
ATOM 1439 O O . GLY A 1 191 ? -25.505 8.957 20.601 1.00 82.69 191 GLY A O 1
ATOM 1440 N N . ARG A 1 192 ? -26.284 7.708 18.917 1.00 88.31 192 ARG A N 1
ATOM 1441 C CA . ARG A 1 192 ? -25.488 6.522 19.268 1.00 88.31 192 ARG A CA 1
ATOM 1442 C C . ARG A 1 192 ? -24.000 6.715 18.992 1.00 88.31 192 ARG A C 1
ATOM 1444 O O . ARG A 1 192 ? -23.636 7.258 17.952 1.00 88.31 192 ARG A O 1
ATOM 1451 N N . GLY A 1 193 ? -23.161 6.203 19.887 1.00 91.44 193 GLY A N 1
ATOM 1452 C CA . GLY A 1 193 ? -21.704 6.200 19.769 1.00 91.44 193 GLY A CA 1
ATOM 1453 C C . GLY A 1 193 ? -21.080 4.925 20.333 1.00 91.44 193 GLY A C 1
ATOM 1454 O O . GLY A 1 193 ? -21.744 4.117 20.985 1.00 91.44 193 GLY A O 1
ATOM 1455 N N . LEU A 1 194 ? -19.782 4.747 20.090 1.00 95.31 194 LEU A N 1
ATOM 1456 C CA . LEU A 1 194 ? -19.012 3.613 20.605 1.00 95.31 194 LEU A CA 1
ATOM 1457 C C . LEU A 1 194 ? -17.966 4.098 21.601 1.00 95.31 194 LEU A C 1
ATOM 1459 O O . LEU A 1 194 ? -16.952 4.676 21.220 1.00 95.31 194 LEU A O 1
ATOM 1463 N N . ARG A 1 195 ? -18.197 3.841 22.886 1.00 96.00 195 ARG A N 1
ATOM 1464 C CA . ARG A 1 195 ? -17.257 4.185 23.949 1.00 96.00 195 ARG A CA 1
ATOM 1465 C C . ARG A 1 195 ? -16.132 3.161 24.020 1.00 96.00 195 ARG A C 1
ATOM 1467 O O . ARG A 1 195 ? -16.375 1.970 24.200 1.00 96.00 195 ARG A O 1
ATOM 1474 N N . VAL A 1 196 ? -14.897 3.633 23.945 1.00 97.00 196 VAL A N 1
ATOM 1475 C CA . VAL A 1 196 ? -13.694 2.837 24.174 1.00 97.00 196 VAL A CA 1
ATOM 1476 C C . VAL A 1 196 ? -13.636 2.458 25.649 1.00 97.00 196 VAL A C 1
ATOM 1478 O O . VAL A 1 196 ? -13.588 3.322 26.523 1.00 97.00 196 VAL A O 1
ATOM 1481 N N . GLN A 1 197 ? -13.637 1.159 25.935 1.00 96.94 197 GLN A N 1
ATOM 1482 C CA . GLN A 1 197 ? -13.372 0.655 27.281 1.00 96.94 197 GLN A CA 1
ATOM 1483 C C . GLN A 1 197 ? -11.866 0.582 27.522 1.00 96.94 197 GLN A C 1
ATOM 1485 O O . GLN A 1 197 ? -11.349 1.104 28.506 1.00 96.94 197 GLN A O 1
ATOM 1490 N N . GLN A 1 198 ? -11.160 -0.044 26.583 1.00 95.00 198 GLN A N 1
ATOM 1491 C CA . GLN A 1 198 ? -9.722 -0.264 26.642 1.00 95.00 198 GLN A CA 1
ATOM 1492 C C . GLN A 1 198 ? -9.167 -0.566 25.250 1.00 95.00 198 GLN A C 1
ATOM 1494 O O . GLN A 1 198 ? -9.882 -1.019 24.352 1.00 95.00 198 GLN A O 1
ATOM 1499 N N . THR A 1 199 ? -7.865 -0.355 25.088 1.00 94.88 199 THR A N 1
ATOM 1500 C CA . THR A 1 199 ? -7.110 -0.782 23.908 1.00 94.88 199 THR A CA 1
ATOM 1501 C C . THR A 1 199 ? -6.286 -2.016 24.241 1.00 94.88 199 THR A C 1
ATOM 1503 O O . THR A 1 199 ? -5.691 -2.095 25.316 1.00 94.88 199 THR A O 1
ATOM 1506 N N . THR A 1 200 ? -6.183 -2.954 23.306 1.00 91.56 200 THR A N 1
ATOM 1507 C CA . THR A 1 200 ? -5.273 -4.093 23.422 1.00 91.56 200 THR A CA 1
ATOM 1508 C C . THR A 1 200 ? -3.823 -3.593 23.513 1.00 91.56 200 THR A C 1
ATOM 1510 O O . THR A 1 200 ? -3.421 -2.776 22.680 1.00 91.56 200 THR A O 1
ATOM 1513 N N . PRO A 1 201 ? -3.011 -4.073 24.476 1.00 87.00 201 PRO A N 1
ATOM 1514 C CA . PRO A 1 201 ? -1.592 -3.731 24.548 1.00 87.00 201 PRO A CA 1
ATOM 1515 C C . PRO A 1 201 ? -0.866 -4.048 23.238 1.00 87.00 201 PRO A C 1
ATOM 1517 O O . PRO A 1 201 ? -1.062 -5.120 22.668 1.00 87.00 201 PRO A O 1
ATOM 1520 N N . ASN A 1 202 ? -0.035 -3.116 22.763 1.00 85.06 202 ASN A N 1
ATOM 1521 C CA . ASN A 1 202 ? 0.661 -3.190 21.468 1.00 85.06 202 ASN A CA 1
ATOM 1522 C C . ASN A 1 202 ? -0.272 -3.346 20.248 1.00 85.06 202 ASN A C 1
ATOM 1524 O O . ASN A 1 202 ? 0.183 -3.686 19.158 1.00 85.06 202 ASN A O 1
ATOM 1528 N N . GLY A 1 203 ? -1.576 -3.116 20.426 1.00 87.75 203 GLY A N 1
ATOM 1529 C CA . GLY A 1 203 ? -2.550 -3.103 19.348 1.00 87.75 203 GLY A CA 1
ATOM 1530 C C . GLY A 1 203 ? -2.503 -1.795 18.550 1.00 87.75 203 GLY A C 1
ATOM 1531 O O . GLY A 1 203 ? -1.971 -0.795 19.030 1.00 87.75 203 GLY A O 1
ATOM 1532 N N . PRO A 1 204 ? -3.105 -1.757 17.352 1.00 91.00 204 PRO A N 1
ATOM 1533 C CA . PRO A 1 204 ? -3.008 -0.590 16.470 1.00 91.00 204 PRO A CA 1
ATOM 1534 C C . PRO A 1 204 ? -3.593 0.718 17.033 1.00 91.00 204 PRO A C 1
ATOM 1536 O O . PRO A 1 204 ? -3.134 1.802 16.683 1.00 91.00 204 PRO A O 1
ATOM 1539 N N . ALA A 1 205 ? -4.581 0.635 17.926 1.00 93.06 205 ALA A N 1
ATOM 1540 C CA . ALA A 1 205 ? -5.150 1.790 18.619 1.00 93.06 205 ALA A CA 1
ATOM 1541 C C . ALA A 1 205 ? -4.410 2.186 19.912 1.00 93.06 205 ALA A C 1
ATOM 1543 O O . ALA A 1 205 ? -4.730 3.222 20.505 1.00 93.06 205 ALA A O 1
ATOM 1544 N N . ALA A 1 206 ? -3.452 1.377 20.377 1.00 91.31 206 ALA A N 1
ATOM 1545 C CA . ALA A 1 206 ? -2.762 1.612 21.640 1.00 91.31 206 ALA A CA 1
ATOM 1546 C C . ALA A 1 206 ? -2.000 2.947 21.615 1.00 91.31 206 ALA A C 1
ATOM 1548 O O . ALA A 1 206 ? -1.301 3.270 20.656 1.00 91.31 206 ALA A O 1
ATOM 1549 N N . GLY A 1 207 ? -2.153 3.745 22.676 1.00 90.31 207 GLY A N 1
ATOM 1550 C CA . GLY A 1 207 ? -1.520 5.066 22.793 1.00 90.31 207 GLY A CA 1
ATOM 1551 C C . GLY A 1 207 ? -2.131 6.157 21.903 1.00 90.31 207 GLY A C 1
ATOM 1552 O O . GLY A 1 207 ? -1.636 7.282 21.896 1.00 90.31 207 GLY A O 1
ATOM 1553 N N . ARG A 1 208 ? -3.200 5.846 21.160 1.00 92.50 208 ARG A N 1
ATOM 1554 C CA . ARG A 1 208 ? -3.929 6.798 20.307 1.00 92.50 208 ARG A CA 1
ATOM 1555 C C . ARG A 1 208 ? -5.372 6.987 20.767 1.00 92.50 208 ARG A C 1
ATOM 1557 O O . ARG A 1 208 ? -5.870 8.114 20.772 1.00 92.50 208 ARG A O 1
ATOM 1564 N N . LEU A 1 209 ? -6.008 5.892 21.175 1.00 94.94 209 LEU A N 1
ATOM 1565 C CA . LEU A 1 209 ? -7.318 5.879 21.815 1.00 94.94 209 LEU A CA 1
ATOM 1566 C C . LEU A 1 209 ? -7.171 5.528 23.295 1.00 94.94 209 LEU A C 1
ATOM 1568 O O . LEU A 1 209 ? -6.306 4.734 23.669 1.00 94.94 209 LEU A O 1
ATOM 1572 N N . PHE A 1 210 ? -8.031 6.104 24.126 1.00 95.31 210 PHE A N 1
ATOM 1573 C CA . PHE A 1 210 ? -8.025 5.910 25.571 1.00 95.31 210 PHE A CA 1
ATOM 1574 C C . PHE A 1 210 ? -9.417 5.538 26.077 1.00 95.31 210 PHE A C 1
ATOM 1576 O O . PHE A 1 210 ? -10.432 5.829 25.444 1.00 95.31 210 PHE A O 1
ATOM 1583 N N . GLY A 1 211 ? -9.462 4.880 27.237 1.00 96.25 211 GLY A N 1
ATOM 1584 C CA . GLY A 1 211 ? -10.722 4.561 27.901 1.00 96.25 211 GLY A CA 1
ATOM 1585 C C . GLY A 1 211 ? -11.551 5.825 28.140 1.00 96.25 211 GLY A C 1
ATOM 1586 O O . GLY A 1 211 ? -11.036 6.820 28.647 1.00 96.25 211 GLY A O 1
ATOM 1587 N N . GLY A 1 212 ? -12.827 5.779 27.764 1.00 94.31 212 GLY A N 1
ATOM 1588 C CA . GLY A 1 212 ? -13.750 6.911 27.836 1.00 94.31 212 GLY A CA 1
ATOM 1589 C C . GLY A 1 212 ? -13.884 7.722 26.545 1.00 94.31 212 GLY A C 1
ATOM 1590 O O . GLY A 1 212 ? -14.848 8.478 26.443 1.00 94.31 212 GLY A O 1
ATOM 1591 N N . ASP A 1 213 ? -13.004 7.543 25.553 1.00 96.00 213 ASP A N 1
ATOM 1592 C CA . ASP A 1 213 ? -13.204 8.124 24.219 1.00 96.00 213 ASP A CA 1
ATOM 1593 C C . ASP A 1 213 ? -14.503 7.587 23.612 1.00 96.00 213 ASP A C 1
ATOM 1595 O O . ASP A 1 213 ? -14.766 6.386 23.674 1.00 96.00 213 ASP A O 1
ATOM 1599 N N . ILE A 1 214 ? -15.309 8.451 22.998 1.00 95.00 214 ILE A N 1
ATOM 1600 C CA . ILE A 1 214 ? -16.525 8.035 22.296 1.00 95.00 214 ILE A CA 1
ATOM 1601 C C . ILE A 1 214 ? -16.308 8.221 20.804 1.00 95.00 214 ILE A C 1
ATOM 1603 O O . ILE A 1 214 ? -16.227 9.346 20.324 1.00 95.00 214 ILE A O 1
ATOM 1607 N N . LEU A 1 215 ? -16.220 7.121 20.065 1.00 93.88 215 LEU A N 1
ATOM 1608 C CA . LEU A 1 215 ? -16.159 7.154 18.611 1.00 93.88 215 LEU A CA 1
ATOM 1609 C C . LEU A 1 215 ? -17.531 7.552 18.069 1.00 93.88 215 LEU A C 1
ATOM 1611 O O . LEU A 1 215 ? -18.543 6.949 18.439 1.00 93.88 215 LEU A O 1
ATOM 1615 N N . VAL A 1 216 ? -17.538 8.554 17.195 1.00 89.56 216 VAL A N 1
ATOM 1616 C CA . VAL A 1 216 ? -18.757 9.115 16.598 1.00 89.56 216 VAL A CA 1
ATOM 1617 C C . VAL A 1 216 ? -18.775 8.976 15.075 1.00 89.56 216 VAL A C 1
ATOM 1619 O O . VAL A 1 216 ? -19.852 8.948 14.480 1.00 89.56 216 VAL A O 1
ATOM 1622 N N . GLY A 1 217 ? -17.616 8.807 14.426 1.00 88.38 217 GLY A N 1
ATOM 1623 C CA . GLY A 1 217 ? -17.558 8.658 12.972 1.00 88.38 217 GLY A CA 1
ATOM 1624 C C . GLY A 1 217 ? -16.181 8.335 12.397 1.00 88.38 217 GLY A C 1
ATOM 1625 O O . GLY A 1 217 ? -15.191 8.218 13.120 1.00 88.38 217 GLY A O 1
ATOM 1626 N N . VAL A 1 218 ? -16.140 8.171 11.074 1.00 85.88 218 VAL A N 1
ATOM 1627 C CA . VAL A 1 218 ? -14.935 8.022 10.244 1.00 85.88 218 VAL A CA 1
ATOM 1628 C C . VAL A 1 218 ? -15.124 8.791 8.948 1.00 85.88 218 VAL A C 1
ATOM 1630 O O . VAL A 1 218 ? -15.961 8.425 8.120 1.00 85.88 218 VAL A O 1
ATOM 1633 N N . GLY A 1 219 ? -14.340 9.854 8.762 1.00 75.56 219 GLY A N 1
ATOM 1634 C CA . GLY A 1 219 ? -14.565 10.796 7.666 1.00 75.56 219 GLY A CA 1
ATOM 1635 C C . GLY A 1 219 ? -16.007 11.309 7.692 1.00 75.56 219 GLY A C 1
ATOM 1636 O O . GLY A 1 219 ? -16.445 11.860 8.690 1.00 75.56 219 GLY A O 1
ATOM 1637 N N . ASN A 1 220 ? -16.767 11.056 6.624 1.00 70.69 220 ASN A N 1
ATOM 1638 C CA . ASN A 1 220 ? -18.172 11.469 6.523 1.00 70.69 220 ASN A CA 1
ATOM 1639 C C . ASN A 1 220 ? -19.183 10.377 6.951 1.00 70.69 220 ASN A C 1
ATOM 1641 O O . ASN A 1 220 ? -20.388 10.584 6.816 1.00 70.69 220 ASN A O 1
ATOM 1645 N N . GLU A 1 221 ? -18.734 9.200 7.410 1.00 83.56 221 GLU A N 1
ATOM 1646 C CA . GLU A 1 221 ? -19.610 8.099 7.847 1.00 83.56 221 GLU A CA 1
ATOM 1647 C C . GLU A 1 221 ? -19.780 8.124 9.377 1.00 83.56 221 GLU A C 1
ATOM 1649 O O . GLU A 1 221 ? -18.810 7.982 10.121 1.00 83.56 221 GLU A O 1
ATOM 1654 N N . GLN A 1 222 ? -21.017 8.274 9.863 1.00 86.56 222 GLN A N 1
ATOM 1655 C CA . GLN A 1 222 ? -21.323 8.199 11.296 1.00 86.56 222 GLN A CA 1
ATOM 1656 C C . GLN A 1 222 ? -21.295 6.743 11.780 1.00 86.56 222 GLN A C 1
ATOM 1658 O O . GLN A 1 222 ? -21.872 5.854 11.148 1.00 86.56 222 GLN A O 1
ATOM 1663 N N . ILE A 1 223 ? -20.666 6.498 12.932 1.00 87.38 223 ILE A N 1
ATOM 1664 C CA . ILE A 1 223 ? -20.550 5.161 13.522 1.00 87.38 223 ILE A CA 1
ATOM 1665 C C . ILE A 1 223 ? -21.133 5.180 14.927 1.00 87.38 223 ILE A C 1
ATOM 1667 O O . ILE A 1 223 ? -20.535 5.729 15.846 1.00 87.38 223 ILE A O 1
ATOM 1671 N N . GLY A 1 224 ? -22.281 4.524 15.092 1.00 87.94 224 GLY A N 1
ATOM 1672 C CA . GLY A 1 224 ? -22.967 4.414 16.381 1.00 87.94 224 GLY A CA 1
ATOM 1673 C C . GLY A 1 224 ? -23.167 2.983 16.879 1.00 87.94 224 GLY A C 1
ATOM 1674 O O . GLY A 1 224 ? -23.671 2.797 17.977 1.00 87.94 224 GLY A O 1
ATOM 1675 N N . THR A 1 225 ? -22.812 1.964 16.089 1.00 91.75 225 THR A N 1
ATOM 1676 C CA . THR A 1 225 ? -23.051 0.546 16.425 1.00 91.75 225 THR A CA 1
ATOM 1677 C C . THR A 1 225 ? -21.843 -0.329 16.116 1.00 91.75 225 THR A C 1
ATOM 1679 O O . THR A 1 225 ? -21.062 -0.045 15.196 1.00 91.75 225 THR A O 1
ATOM 1682 N N . ARG A 1 226 ? -21.698 -1.432 16.854 1.00 91.88 226 ARG A N 1
ATOM 1683 C CA . ARG A 1 226 ? -20.636 -2.423 16.659 1.00 91.88 226 ARG A CA 1
ATOM 1684 C C . ARG A 1 226 ? -20.722 -3.052 15.272 1.00 91.88 226 ARG A C 1
ATOM 1686 O O . ARG A 1 226 ? -19.684 -3.333 14.677 1.00 91.88 226 ARG A O 1
ATOM 1693 N N . GLU A 1 227 ? -21.918 -3.222 14.710 1.00 92.12 227 GLU A N 1
ATOM 1694 C CA . GLU A 1 227 ? -22.100 -3.734 13.350 1.00 92.12 227 GLU A CA 1
ATOM 1695 C C . GLU A 1 227 ? -21.585 -2.749 12.297 1.00 92.12 227 GLU A C 1
ATOM 1697 O O . GLU A 1 227 ? -20.920 -3.169 11.348 1.00 92.12 227 GLU A O 1
ATOM 1702 N N . GLN A 1 228 ? -21.858 -1.446 12.445 1.00 91.94 228 GLN A N 1
ATOM 1703 C CA . GLN A 1 228 ? -21.316 -0.415 11.547 1.00 91.94 228 GLN A CA 1
ATOM 1704 C C . GLN A 1 228 ? -19.788 -0.397 11.600 1.00 91.94 228 GLN A C 1
ATOM 1706 O O . GLN A 1 228 ? -19.136 -0.489 10.560 1.00 91.94 228 GLN A O 1
ATOM 1711 N N . PHE A 1 229 ? -19.216 -0.378 12.804 1.00 91.88 229 PHE A N 1
ATOM 1712 C CA . PHE A 1 229 ? -17.767 -0.412 12.983 1.00 91.88 229 PHE A CA 1
ATOM 1713 C C . PHE A 1 229 ? -17.145 -1.710 12.446 1.00 91.88 229 PHE A C 1
ATOM 1715 O O . PHE A 1 229 ? -16.114 -1.699 11.778 1.00 91.88 229 PHE A O 1
ATOM 1722 N N . GLY A 1 230 ? -17.810 -2.846 12.664 1.00 91.19 230 GLY A N 1
ATOM 1723 C CA . GLY A 1 230 ? -17.398 -4.142 12.138 1.00 91.19 230 GLY A CA 1
ATOM 1724 C C . GLY A 1 230 ? -17.390 -4.194 10.609 1.00 91.19 230 GLY A C 1
ATOM 1725 O O . GLY A 1 230 ? -16.469 -4.789 10.043 1.00 91.19 230 GLY A O 1
ATOM 1726 N N . ARG A 1 231 ? -18.372 -3.557 9.949 1.00 91.25 231 ARG A N 1
ATOM 1727 C CA . ARG A 1 231 ? -18.422 -3.398 8.485 1.00 91.25 231 ARG A CA 1
ATOM 1728 C C . ARG A 1 231 ? -17.319 -2.482 7.973 1.00 91.25 231 ARG A C 1
ATOM 1730 O O . ARG A 1 231 ? -16.688 -2.844 6.985 1.00 91.25 231 ARG A O 1
ATOM 1737 N N . LEU A 1 232 ? -17.055 -1.361 8.648 1.00 90.25 232 LEU A N 1
ATOM 1738 C CA . LEU A 1 232 ? -15.925 -0.486 8.327 1.00 90.25 232 LEU A CA 1
ATOM 1739 C C . LEU A 1 232 ? -14.614 -1.284 8.338 1.00 90.25 232 LEU A C 1
ATOM 1741 O O . LEU A 1 232 ? -13.920 -1.336 7.327 1.00 90.25 232 LEU A O 1
ATOM 1745 N N . LEU A 1 233 ? -14.315 -1.979 9.442 1.00 90.25 233 LEU A N 1
ATOM 1746 C CA . LEU A 1 233 ? -13.105 -2.802 9.556 1.00 90.25 233 LEU A CA 1
ATOM 1747 C C . LEU A 1 233 ? -13.044 -3.932 8.517 1.00 90.25 233 LEU A C 1
ATOM 1749 O O . LEU A 1 233 ? -11.959 -4.351 8.134 1.00 90.25 233 LEU A O 1
ATOM 1753 N N . GLY A 1 234 ? -14.192 -4.434 8.055 1.00 89.31 234 GLY A N 1
ATOM 1754 C CA . GLY A 1 234 ? -14.260 -5.447 6.998 1.00 89.31 234 GLY A CA 1
ATOM 1755 C C . GLY A 1 234 ? -13.880 -4.932 5.604 1.00 89.31 234 GLY A C 1
ATOM 1756 O O . GLY A 1 234 ? -13.519 -5.733 4.740 1.00 89.31 234 GLY A O 1
ATOM 1757 N N . ARG A 1 235 ? -13.950 -3.615 5.369 1.00 88.56 235 ARG A N 1
ATOM 1758 C CA . ARG A 1 235 ? -13.506 -3.000 4.107 1.00 88.56 235 ARG A CA 1
ATOM 1759 C C . ARG A 1 235 ? -11.987 -2.821 4.075 1.00 88.56 235 ARG A C 1
ATOM 1761 O O . ARG A 1 235 ? -11.402 -3.001 3.005 1.00 88.56 235 ARG A O 1
ATOM 1768 N N . LEU A 1 236 ? -11.394 -2.552 5.239 1.00 90.25 236 LEU A N 1
ATOM 1769 C CA . LEU A 1 236 ? -9.971 -2.288 5.433 1.00 90.25 236 LEU A CA 1
ATOM 1770 C C . LEU A 1 236 ? -9.120 -3.563 5.395 1.00 90.25 236 LEU A C 1
ATOM 1772 O O . LEU A 1 236 ? -9.536 -4.645 5.816 1.00 90.25 236 LEU A O 1
ATOM 1776 N N . GLN A 1 237 ? -7.891 -3.400 4.932 1.00 92.44 237 GLN A N 1
ATOM 1777 C CA . GLN A 1 237 ? -6.793 -4.346 5.032 1.00 92.44 237 GLN A CA 1
ATOM 1778 C C . GLN A 1 237 ? -5.814 -3.901 6.124 1.00 92.44 237 GLN A C 1
ATOM 1780 O O . GLN A 1 237 ? -5.698 -2.710 6.426 1.00 92.44 237 GLN A O 1
ATOM 1785 N N . PRO A 1 238 ? -5.056 -4.834 6.715 1.00 92.75 238 PRO A N 1
ATOM 1786 C CA . PRO A 1 238 ? -3.919 -4.467 7.539 1.00 92.75 238 PRO A CA 1
ATOM 1787 C C . PRO A 1 238 ? -2.965 -3.529 6.789 1.00 92.75 238 PRO A C 1
ATOM 1789 O O . PRO A 1 238 ? -2.675 -3.738 5.613 1.00 92.75 238 PRO A O 1
ATOM 1792 N N . GLY A 1 239 ? -2.481 -2.495 7.469 1.00 91.06 239 GLY A N 1
ATOM 1793 C CA . GLY A 1 239 ? -1.652 -1.442 6.893 1.00 91.06 239 GLY A CA 1
ATOM 1794 C C . GLY A 1 239 ? -2.429 -0.257 6.313 1.00 91.06 239 GLY A C 1
ATOM 1795 O O . GLY A 1 239 ? -1.802 0.788 6.120 1.00 91.06 239 GLY A O 1
ATOM 1796 N N . ASP A 1 240 ? -3.746 -0.384 6.085 1.00 90.12 240 ASP A N 1
ATOM 1797 C CA . ASP A 1 240 ? -4.598 0.737 5.666 1.00 90.12 240 ASP A CA 1
ATOM 1798 C C . ASP A 1 240 ? -4.665 1.803 6.758 1.00 90.12 240 ASP A C 1
ATOM 1800 O O . ASP A 1 240 ? -4.629 1.516 7.959 1.00 90.12 240 ASP A O 1
ATOM 1804 N N . ARG A 1 241 ? -4.792 3.057 6.334 1.00 87.56 241 ARG A N 1
ATOM 1805 C CA . ARG A 1 241 ? -4.937 4.207 7.225 1.00 87.56 241 ARG A CA 1
ATOM 1806 C C . ARG A 1 241 ? -6.403 4.607 7.309 1.00 87.56 241 ARG A C 1
ATOM 1808 O O . ARG A 1 241 ? -7.115 4.573 6.312 1.00 87.56 241 ARG A O 1
ATOM 1815 N N . LEU A 1 242 ? -6.838 5.025 8.490 1.00 87.88 242 LEU A N 1
ATOM 1816 C CA . LEU A 1 242 ? -8.161 5.603 8.696 1.00 87.88 242 LEU A CA 1
ATOM 1817 C C . LEU A 1 242 ? -8.107 6.744 9.706 1.00 87.88 242 LEU A C 1
ATOM 1819 O O . LEU A 1 242 ? -7.236 6.789 10.573 1.00 87.88 242 LEU A O 1
ATOM 1823 N N . ARG A 1 243 ? -9.073 7.651 9.605 1.00 89.12 243 ARG A N 1
ATOM 1824 C CA . ARG A 1 243 ? -9.237 8.780 10.516 1.00 89.12 243 ARG A CA 1
ATOM 1825 C C . ARG A 1 243 ? -10.542 8.612 11.276 1.00 89.12 243 ARG A C 1
ATOM 1827 O O . ARG A 1 243 ? -11.608 8.647 10.668 1.00 89.12 243 ARG A O 1
ATOM 1834 N N . LEU A 1 244 ? -10.441 8.400 12.584 1.00 91.81 244 LEU A N 1
ATOM 1835 C CA . LEU A 1 244 ? -11.599 8.320 13.466 1.00 91.81 244 LEU A CA 1
ATOM 1836 C C . LEU A 1 244 ? -11.943 9.710 13.990 1.00 91.81 244 LEU A C 1
ATOM 1838 O O . LEU A 1 244 ? -11.060 10.429 14.453 1.00 91.81 244 LEU A O 1
ATOM 1842 N N . GLU A 1 245 ? -13.224 10.045 13.980 1.00 92.56 245 GLU A N 1
ATOM 1843 C CA . GLU A 1 245 ? -13.764 11.162 14.742 1.00 92.56 245 GLU A CA 1
ATOM 1844 C C . GLU A 1 245 ? -14.250 10.646 16.093 1.00 92.56 245 GLU A C 1
ATOM 1846 O O . GLU A 1 245 ? -15.020 9.680 16.176 1.00 92.56 245 GLU A O 1
ATOM 1851 N N . LEU A 1 246 ? -13.773 11.277 17.162 1.00 93.00 246 LEU A N 1
ATOM 1852 C CA . LEU A 1 246 ? -14.101 10.905 18.528 1.00 93.00 246 LEU A CA 1
ATOM 1853 C C . LEU A 1 246 ? -14.363 12.124 19.400 1.00 93.00 246 LEU A C 1
ATOM 1855 O O . LEU A 1 246 ? -13.826 13.205 19.175 1.00 93.00 246 LEU A O 1
ATOM 1859 N N . GLN A 1 247 ? -15.160 11.923 20.438 1.00 93.50 247 GLN A N 1
ATOM 1860 C CA . GLN A 1 247 ? -15.329 12.860 21.531 1.00 93.50 247 GLN A CA 1
ATOM 1861 C C . GLN A 1 247 ? -14.466 12.414 22.714 1.00 93.50 247 GLN A C 1
ATOM 1863 O O . GLN A 1 247 ? -14.621 11.299 23.219 1.00 93.50 247 GLN A O 1
ATOM 1868 N N . ARG A 1 248 ? -13.577 13.298 23.176 1.00 93.75 248 ARG A N 1
ATOM 1869 C CA . ARG A 1 248 ? -12.734 13.102 24.360 1.00 93.75 248 ARG A CA 1
ATOM 1870 C C . ARG A 1 248 ? -13.091 14.158 25.398 1.00 93.75 248 ARG A C 1
ATOM 1872 O O . ARG A 1 248 ? -12.688 15.314 25.303 1.00 93.75 248 ARG A O 1
ATOM 1879 N N . GLY A 1 249 ? -13.894 13.767 26.384 1.00 88.81 249 GLY A N 1
ATOM 1880 C CA . GLY A 1 249 ? -14.491 14.720 27.320 1.00 88.81 249 GLY A CA 1
ATOM 1881 C C . GLY A 1 249 ? -15.470 15.657 26.604 1.00 88.81 249 GLY A C 1
ATOM 1882 O O . GLY A 1 249 ? -16.496 15.205 26.096 1.00 88.81 249 GLY A O 1
ATOM 1883 N N . ALA A 1 250 ? -15.165 16.955 26.574 1.00 87.25 250 ALA A N 1
ATOM 1884 C CA . ALA A 1 250 ? -15.984 17.962 25.890 1.00 87.25 250 ALA A CA 1
ATOM 1885 C C . ALA A 1 250 ? -15.541 18.235 24.441 1.00 87.25 250 ALA A C 1
ATOM 1887 O O . ALA A 1 250 ? -16.300 18.837 23.684 1.00 87.25 250 ALA A O 1
ATOM 1888 N N . ASP A 1 251 ? -14.347 17.783 24.053 1.00 92.25 251 ASP A N 1
ATOM 1889 C CA . ASP A 1 251 ? -13.737 18.150 22.779 1.00 92.25 251 ASP A CA 1
ATOM 1890 C C . ASP A 1 251 ? -13.979 17.079 21.715 1.00 92.25 251 ASP A C 1
ATOM 1892 O O . ASP A 1 251 ? -13.843 15.879 21.971 1.00 92.25 251 ASP A O 1
ATOM 1896 N N . LEU A 1 252 ? -14.279 17.522 20.494 1.00 91.38 252 LEU A N 1
ATOM 1897 C CA . LEU A 1 252 ? -14.241 16.673 19.307 1.00 91.38 252 LEU A CA 1
ATOM 1898 C C . LEU A 1 252 ? -12.818 16.648 18.750 1.00 91.38 252 LEU A C 1
ATOM 1900 O O . LEU A 1 252 ? -12.189 17.689 18.559 1.00 91.38 252 LEU A O 1
ATOM 1904 N N . GLN A 1 253 ? -12.311 15.447 18.495 1.00 91.25 253 GLN A N 1
ATOM 1905 C CA . GLN A 1 253 ? -10.969 15.202 17.990 1.00 91.25 253 GLN A CA 1
ATOM 1906 C C . GLN A 1 253 ? -11.015 14.254 16.797 1.00 91.25 253 GLN A C 1
ATOM 1908 O O . GLN A 1 253 ? -11.807 13.316 16.742 1.00 91.25 253 GLN A O 1
ATOM 1913 N N . SER A 1 254 ? -10.103 14.483 15.860 1.00 90.56 254 SER A N 1
ATOM 1914 C CA . SER A 1 254 ? -9.829 13.577 14.754 1.00 90.56 254 SER A CA 1
ATOM 1915 C C . SER A 1 254 ? -8.507 12.863 15.029 1.00 90.56 254 SER A C 1
ATOM 1917 O O . SER A 1 254 ? -7.479 13.512 15.223 1.00 90.56 254 SER A O 1
ATOM 1919 N N . VAL A 1 255 ? -8.526 11.531 15.047 1.00 90.56 255 VAL A N 1
ATOM 1920 C CA . VAL A 1 255 ? -7.352 10.697 15.323 1.00 90.56 255 VAL A CA 1
ATOM 1921 C C . VAL A 1 255 ? -7.069 9.788 14.132 1.00 90.56 255 VAL A C 1
ATOM 1923 O O . VAL A 1 255 ? -7.858 8.905 13.793 1.00 90.56 255 VAL A O 1
ATOM 1926 N N . GLY A 1 256 ? -5.910 9.997 13.507 1.00 88.25 256 GLY A N 1
ATOM 1927 C CA . GLY A 1 256 ? -5.368 9.106 12.486 1.00 88.25 256 GLY A CA 1
ATOM 1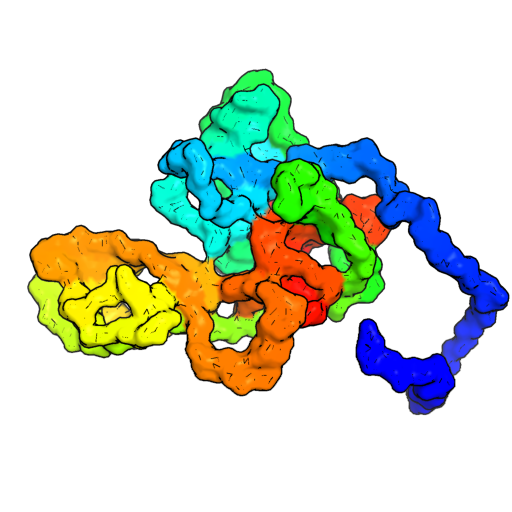928 C C . GLY A 1 256 ? -4.804 7.826 13.103 1.00 88.25 256 GLY A C 1
ATOM 1929 O O . GLY A 1 256 ? -4.018 7.872 14.052 1.00 88.25 256 GLY A O 1
ATOM 1930 N N . LEU A 1 257 ? -5.200 6.683 12.551 1.00 89.75 257 LEU A N 1
ATOM 1931 C CA . LEU A 1 257 ? -4.761 5.349 12.946 1.00 89.75 257 LEU A CA 1
ATOM 1932 C C . LEU A 1 257 ? -4.364 4.542 11.713 1.00 89.75 257 LEU A C 1
ATOM 1934 O O . LEU A 1 257 ? -4.791 4.817 10.589 1.00 89.75 257 LEU A O 1
ATOM 1938 N N . ARG A 1 258 ? -3.591 3.486 11.948 1.00 90.69 258 ARG A N 1
ATOM 1939 C CA . ARG A 1 258 ? -3.331 2.442 10.965 1.00 90.69 258 ARG A CA 1
ATOM 1940 C C . ARG A 1 258 ? -4.017 1.166 11.427 1.00 90.69 258 ARG A C 1
ATOM 1942 O O . ARG A 1 258 ? -3.853 0.775 12.576 1.00 90.69 258 ARG A O 1
ATOM 1949 N N . ALA A 1 259 ? -4.793 0.530 10.562 1.00 92.44 259 ALA A N 1
ATOM 1950 C CA . ALA A 1 259 ? -5.380 -0.763 10.858 1.00 92.44 259 ALA A CA 1
ATOM 1951 C C . ALA A 1 259 ? -4.284 -1.837 10.837 1.00 92.44 259 ALA A C 1
ATOM 1953 O O . ALA A 1 259 ? -3.371 -1.800 10.014 1.00 92.44 259 ALA A O 1
ATOM 1954 N N . GLY A 1 260 ? -4.341 -2.787 11.761 1.00 91.50 260 GLY A N 1
ATOM 1955 C CA . GLY A 1 260 ? -3.302 -3.796 11.927 1.00 91.50 260 GLY A CA 1
ATOM 1956 C C . GLY A 1 260 ? -3.751 -5.201 11.578 1.00 91.50 260 GLY A C 1
ATOM 1957 O O . GLY A 1 260 ? -4.915 -5.470 11.275 1.00 91.50 260 GLY A O 1
ATOM 1958 N N . TRP A 1 261 ? -2.783 -6.104 11.669 1.00 89.12 261 TRP A N 1
ATOM 1959 C CA . TRP A 1 261 ? -2.999 -7.542 11.620 1.00 89.12 261 TRP A CA 1
ATOM 1960 C C . TRP A 1 261 ? -3.615 -8.019 12.931 1.00 89.12 261 TRP A C 1
ATOM 1962 O O . TRP A 1 261 ? -3.263 -7.521 14.002 1.00 89.12 261 TRP A O 1
ATOM 1972 N N . ASN A 1 262 ? -4.517 -8.997 12.859 1.00 82.50 262 ASN A N 1
ATOM 1973 C CA . ASN A 1 262 ? -4.961 -9.690 14.061 1.00 82.50 262 ASN A CA 1
ATOM 1974 C C . ASN A 1 262 ? -3.748 -10.416 14.678 1.00 82.50 262 ASN A C 1
ATOM 1976 O O . ASN A 1 262 ? -3.136 -11.223 13.980 1.00 82.50 262 ASN A O 1
ATOM 1980 N N . PRO A 1 263 ? -3.391 -10.179 15.957 1.00 73.69 263 PRO A N 1
ATOM 1981 C CA . PRO A 1 263 ? -2.254 -10.853 16.588 1.00 73.69 263 PRO A CA 1
ATOM 1982 C C . PRO A 1 263 ? -2.325 -12.385 16.506 1.00 73.69 263 PRO A C 1
ATOM 1984 O O . PRO A 1 263 ? -1.291 -13.040 16.444 1.00 73.69 263 PRO A O 1
ATOM 1987 N N . GLY A 1 264 ? -3.536 -12.956 16.446 1.00 69.94 264 GLY A N 1
ATOM 1988 C CA . GLY A 1 264 ? -3.749 -14.392 16.239 1.00 69.94 264 GLY A CA 1
ATOM 1989 C C . GLY A 1 264 ? -3.134 -14.941 14.943 1.00 69.94 264 GLY A C 1
ATOM 1990 O O . GLY A 1 264 ? -2.642 -16.066 14.936 1.00 69.94 264 GLY A O 1
ATOM 1991 N N . GLU A 1 265 ? -3.094 -14.133 13.879 1.00 71.50 265 GLU A N 1
ATOM 1992 C CA . GLU A 1 265 ? -2.549 -14.510 12.562 1.00 71.50 265 GLU A CA 1
ATOM 1993 C C . GLU A 1 265 ? -1.037 -14.758 12.627 1.00 71.50 265 GLU A C 1
ATOM 1995 O O . GLU A 1 265 ? -0.497 -15.572 11.890 1.00 71.50 265 GLU A O 1
ATOM 2000 N N . GLN A 1 266 ? -0.329 -14.108 13.557 1.00 63.03 266 GLN A N 1
ATOM 2001 C CA . GLN A 1 266 ? 1.120 -14.283 13.720 1.00 63.03 266 GLN A CA 1
ATOM 2002 C C . GLN A 1 266 ? 1.500 -15.694 14.195 1.00 63.03 266 GLN A C 1
ATOM 2004 O O . GLN A 1 266 ? 2.654 -16.100 14.055 1.00 63.03 266 GLN A O 1
ATOM 2009 N N . PHE A 1 267 ? 0.545 -16.436 14.765 1.00 66.44 267 PHE A N 1
ATOM 2010 C CA . PHE A 1 267 ? 0.729 -17.832 15.161 1.00 66.44 267 PHE A CA 1
ATOM 2011 C C . PHE A 1 267 ? 0.425 -18.812 14.024 1.00 66.44 267 PHE A C 1
ATOM 2013 O O . PHE A 1 267 ? 0.694 -20.009 14.163 1.00 66.44 267 PHE A O 1
ATOM 2020 N N . GLU A 1 268 ? -0.095 -18.336 12.890 1.00 72.50 268 GLU A N 1
ATOM 2021 C CA . GLU A 1 268 ? -0.190 -19.156 11.694 1.00 72.50 268 GLU A CA 1
ATOM 2022 C C . GLU A 1 268 ? 1.208 -19.474 11.178 1.00 72.50 268 GLU A C 1
ATOM 2024 O O . GLU A 1 268 ? 2.085 -18.616 11.054 1.00 72.50 268 GLU A O 1
ATOM 2029 N N . ARG A 1 269 ? 1.435 -20.753 10.873 1.00 70.12 269 ARG A N 1
ATOM 2030 C CA . ARG A 1 269 ? 2.765 -21.252 10.515 1.00 70.12 269 ARG A CA 1
ATOM 2031 C C . ARG A 1 269 ? 3.367 -20.516 9.314 1.00 70.12 269 ARG A C 1
ATOM 2033 O O . ARG A 1 269 ? 4.580 -20.340 9.281 1.00 70.12 269 ARG A O 1
ATOM 2040 N N . SER A 1 270 ? 2.548 -20.129 8.339 1.00 68.19 270 SER A N 1
ATOM 2041 C CA . SER A 1 270 ? 2.950 -19.350 7.161 1.00 68.19 270 SER A CA 1
ATOM 2042 C C . SER A 1 270 ? 3.481 -17.974 7.556 1.00 68.19 270 SER A C 1
ATOM 2044 O O . SER A 1 270 ? 4.654 -17.692 7.323 1.00 68.19 270 SER A O 1
ATOM 2046 N N . GLU A 1 271 ? 2.665 -17.164 8.230 1.00 76.62 271 GLU A N 1
ATOM 2047 C CA . GLU A 1 271 ? 3.030 -15.798 8.631 1.00 76.62 271 GLU A CA 1
ATOM 2048 C C . GLU A 1 271 ? 4.228 -15.792 9.597 1.00 76.62 271 GLU A C 1
ATOM 2050 O O . GLU A 1 271 ? 5.138 -14.967 9.478 1.00 76.62 271 GLU A O 1
ATOM 2055 N N . PHE A 1 272 ? 4.302 -16.781 10.493 1.00 69.75 272 PHE A N 1
ATOM 2056 C CA . PHE A 1 272 ? 5.436 -16.961 11.397 1.00 69.75 272 PHE A CA 1
ATOM 2057 C C . PHE A 1 272 ? 6.761 -17.242 10.670 1.00 69.75 272 PHE A C 1
ATOM 2059 O O . PHE A 1 272 ? 7.826 -16.789 11.100 1.00 69.75 272 PHE A O 1
ATOM 2066 N N . LEU A 1 273 ? 6.727 -18.021 9.585 1.00 75.38 273 LEU A N 1
ATOM 2067 C CA . LEU A 1 273 ? 7.918 -18.329 8.791 1.00 75.38 273 LEU A CA 1
ATOM 2068 C C . LEU A 1 273 ? 8.299 -17.173 7.863 1.00 75.38 273 LEU A C 1
ATOM 2070 O O . LEU A 1 273 ? 9.491 -16.911 7.693 1.00 75.38 273 LEU A O 1
ATOM 2074 N N . ASP A 1 274 ? 7.316 -16.466 7.310 1.00 78.69 274 ASP A N 1
ATOM 2075 C CA . ASP A 1 274 ? 7.541 -15.335 6.410 1.00 78.69 274 ASP A CA 1
ATOM 2076 C C . ASP A 1 274 ? 8.293 -14.193 7.095 1.00 78.69 274 ASP A C 1
ATOM 2078 O O . ASP A 1 274 ? 9.273 -13.686 6.543 1.00 78.69 274 ASP A O 1
ATOM 2082 N N . GLY A 1 275 ? 7.929 -13.861 8.337 1.00 69.25 275 GLY A N 1
ATOM 2083 C CA . GLY A 1 275 ? 8.595 -12.807 9.112 1.00 69.25 275 GLY A CA 1
ATOM 2084 C C . GLY A 1 275 ? 10.075 -13.072 9.429 1.00 69.25 275 GLY A C 1
ATOM 2085 O O . GLY A 1 275 ? 10.789 -12.159 9.838 1.00 69.25 275 GLY A O 1
ATOM 2086 N N . ARG A 1 276 ? 10.575 -14.301 9.232 1.00 75.44 276 ARG A N 1
ATOM 2087 C CA . ARG A 1 276 ? 11.991 -14.647 9.456 1.00 75.44 276 ARG A CA 1
ATOM 2088 C C . ARG A 1 276 ? 12.884 -14.460 8.239 1.00 75.44 276 ARG A C 1
ATOM 2090 O O . ARG A 1 276 ? 14.103 -14.504 8.377 1.00 75.44 276 ARG A O 1
ATOM 2097 N N . ALA A 1 277 ? 12.304 -14.268 7.060 1.00 72.69 277 ALA A N 1
ATOM 2098 C CA . ALA A 1 277 ? 13.056 -14.070 5.825 1.00 72.69 277 ALA A CA 1
ATOM 2099 C C . ALA A 1 277 ? 13.432 -12.604 5.559 1.00 72.69 277 ALA A C 1
ATOM 2101 O O . ALA A 1 277 ? 14.023 -12.296 4.523 1.00 72.69 277 ALA A O 1
ATOM 2102 N N . GLY A 1 278 ? 13.063 -11.702 6.466 1.00 82.50 278 GLY A N 1
ATOM 2103 C CA . GLY A 1 278 ? 13.190 -10.258 6.319 1.00 82.50 278 GLY A CA 1
ATOM 2104 C C . GLY A 1 278 ? 11.858 -9.567 6.585 1.00 82.50 278 GLY A C 1
ATOM 2105 O O . GLY A 1 278 ? 10.864 -10.206 6.931 1.00 82.50 278 GLY A O 1
ATOM 2106 N N . ARG A 1 279 ? 11.837 -8.242 6.433 1.00 88.62 279 ARG A N 1
ATOM 2107 C CA . ARG A 1 279 ? 10.621 -7.456 6.659 1.00 88.62 279 ARG A CA 1
ATOM 2108 C C . ARG A 1 279 ? 9.622 -7.687 5.530 1.00 88.62 279 ARG A C 1
ATOM 2110 O O . ARG A 1 279 ? 9.994 -7.666 4.359 1.00 88.62 279 ARG A O 1
ATOM 2117 N N . VAL A 1 280 ? 8.355 -7.844 5.888 1.00 91.56 280 VAL A N 1
ATOM 2118 C CA . VAL A 1 280 ? 7.222 -7.868 4.953 1.00 91.56 280 VAL A CA 1
ATOM 2119 C C . VAL A 1 280 ? 6.472 -6.542 5.016 1.00 91.56 280 VAL A C 1
ATOM 2121 O O . VAL A 1 280 ? 6.528 -5.840 6.028 1.00 91.56 280 VAL A O 1
ATOM 2124 N N . SER A 1 281 ? 5.775 -6.180 3.941 1.00 93.00 281 SER A N 1
ATOM 2125 C CA . SER A 1 281 ? 4.970 -4.957 3.914 1.00 93.00 281 SER A CA 1
ATOM 2126 C C . SER A 1 281 ? 3.775 -5.092 4.853 1.00 93.00 281 SER A C 1
ATOM 2128 O O . SER A 1 281 ? 3.124 -6.136 4.893 1.00 93.00 281 SER A O 1
ATOM 2130 N N . GLU A 1 282 ? 3.443 -4.042 5.605 1.00 91.12 282 GLU A N 1
ATOM 2131 C CA . GLU A 1 282 ? 2.250 -4.055 6.463 1.00 91.12 282 GLU A CA 1
ATOM 2132 C C . GLU A 1 282 ? 0.980 -4.233 5.631 1.00 91.12 282 GLU A C 1
ATOM 2134 O O . GLU A 1 282 ? 0.167 -5.112 5.926 1.00 91.12 282 GLU A O 1
ATOM 2139 N N . ARG A 1 283 ? 0.883 -3.448 4.549 1.00 93.31 283 ARG A N 1
ATOM 2140 C CA . ARG A 1 283 ? -0.136 -3.546 3.509 1.00 93.31 283 ARG A CA 1
ATOM 2141 C C . ARG A 1 283 ? 0.320 -4.534 2.438 1.00 93.31 283 ARG A C 1
ATOM 2143 O O . ARG A 1 283 ? 1.128 -4.196 1.580 1.00 93.31 283 ARG A O 1
ATOM 2150 N N . ARG A 1 284 ? -0.165 -5.779 2.511 1.00 94.06 284 ARG A N 1
ATOM 2151 C CA . ARG A 1 284 ? 0.277 -6.870 1.612 1.00 94.06 284 ARG A CA 1
ATOM 2152 C C . ARG A 1 284 ? -0.813 -7.837 1.124 1.00 94.06 284 ARG A C 1
ATOM 2154 O O . ARG A 1 284 ? -0.477 -8.848 0.528 1.00 94.06 284 ARG A O 1
ATOM 2161 N N . THR A 1 285 ? -2.091 -7.554 1.364 1.00 93.25 285 THR A N 1
ATOM 2162 C CA . THR A 1 285 ? -3.228 -8.471 1.110 1.00 93.25 285 THR A CA 1
ATOM 2163 C C . THR A 1 285 ? -4.284 -7.863 0.186 1.00 93.25 285 THR A C 1
ATOM 2165 O O . THR A 1 285 ? -4.232 -6.684 -0.127 1.00 93.25 285 THR A O 1
ATOM 2168 N N . GLY A 1 286 ? -5.275 -8.620 -0.276 1.00 93.25 286 GLY A N 1
ATOM 2169 C CA . GLY A 1 286 ? -6.466 -8.050 -0.927 1.00 93.25 286 GLY A CA 1
ATOM 2170 C C . GLY A 1 286 ? -6.250 -7.326 -2.262 1.00 93.25 286 GLY A C 1
ATOM 2171 O O . GLY A 1 286 ? -7.173 -6.659 -2.731 1.00 93.25 286 GLY A O 1
ATOM 2172 N N . PHE A 1 287 ? -5.060 -7.427 -2.856 1.00 95.81 287 PHE A N 1
ATOM 2173 C CA . PHE A 1 287 ? -4.755 -6.886 -4.177 1.00 95.81 287 PHE A CA 1
ATOM 2174 C C . PHE A 1 287 ? -5.354 -7.772 -5.272 1.00 95.81 287 PHE A C 1
ATOM 2176 O O . PHE A 1 287 ? -5.298 -8.996 -5.184 1.00 95.81 287 PHE A O 1
ATOM 2183 N N . VAL A 1 288 ? -5.901 -7.167 -6.324 1.00 94.31 288 VAL A N 1
ATOM 2184 C CA . VAL A 1 288 ? -6.590 -7.877 -7.415 1.00 94.31 288 VAL A CA 1
ATOM 2185 C C . VAL A 1 288 ? -5.787 -7.747 -8.706 1.00 94.31 288 VAL A C 1
ATOM 2187 O O . VAL A 1 288 ? -5.334 -6.658 -9.050 1.00 94.31 288 VAL A O 1
ATOM 2190 N N . GLY A 1 289 ? -5.627 -8.851 -9.436 1.00 95.44 289 GLY A N 1
ATOM 2191 C CA . GLY A 1 289 ? -4.969 -8.867 -10.741 1.00 95.44 289 GLY A CA 1
ATOM 2192 C C . GLY A 1 289 ? -3.461 -8.587 -10.717 1.00 95.44 289 GLY A C 1
ATOM 2193 O O . GLY A 1 289 ? -2.922 -8.126 -11.722 1.00 95.44 289 GLY A O 1
ATOM 2194 N N . VAL A 1 290 ? -2.770 -8.844 -9.604 1.00 97.62 290 VAL A N 1
ATOM 2195 C CA . VAL A 1 290 ? -1.336 -8.554 -9.455 1.00 97.62 290 VAL A CA 1
ATOM 2196 C C . VAL A 1 290 ? -0.437 -9.588 -10.132 1.00 97.62 290 VAL A C 1
ATOM 2198 O O . VAL A 1 290 ? -0.812 -10.737 -10.378 1.00 97.62 290 VAL A O 1
ATOM 2201 N N . ILE A 1 291 ? 0.785 -9.162 -10.427 1.00 98.50 291 ILE A N 1
ATOM 2202 C CA . ILE A 1 291 ? 1.912 -10.022 -10.774 1.00 98.50 291 ILE A CA 1
ATOM 2203 C C . ILE A 1 291 ? 2.583 -10.445 -9.468 1.00 98.50 291 ILE A C 1
ATOM 2205 O O . ILE A 1 291 ? 2.848 -9.611 -8.607 1.00 98.50 291 ILE A O 1
ATOM 2209 N N . GLN A 1 292 ? 2.888 -11.729 -9.324 1.00 98.19 292 GLN A N 1
ATOM 2210 C CA . GLN A 1 292 ? 3.699 -12.239 -8.223 1.00 98.19 292 GLN A CA 1
ATOM 2211 C C . GLN A 1 292 ? 5.083 -12.615 -8.751 1.00 98.19 292 GLN A C 1
ATOM 2213 O O . GLN A 1 292 ? 5.172 -13.376 -9.715 1.00 98.19 292 GLN A O 1
ATOM 2218 N N . HIS A 1 293 ? 6.148 -12.143 -8.105 1.00 97.38 293 HIS A N 1
ATOM 2219 C CA . HIS A 1 293 ? 7.533 -12.507 -8.423 1.00 97.38 293 HIS A CA 1
ATOM 2220 C C . HIS A 1 293 ? 8.337 -12.835 -7.158 1.00 97.38 293 HIS A C 1
ATOM 2222 O O . HIS A 1 293 ? 7.915 -12.519 -6.045 1.00 97.38 293 HIS A O 1
ATOM 2228 N N . ASP A 1 294 ? 9.500 -13.463 -7.325 1.00 95.31 294 ASP A N 1
ATOM 2229 C CA . ASP A 1 294 ? 10.341 -13.948 -6.219 1.00 95.31 294 ASP A CA 1
ATOM 2230 C C . ASP A 1 294 ? 11.460 -12.981 -5.787 1.00 95.31 294 ASP A C 1
ATOM 2232 O O . ASP A 1 294 ? 12.145 -13.238 -4.799 1.00 95.31 294 ASP A O 1
ATOM 2236 N N . ILE A 1 295 ? 11.634 -11.850 -6.483 1.00 94.62 295 ILE A N 1
ATOM 2237 C CA . ILE A 1 295 ? 12.596 -10.811 -6.073 1.00 94.62 295 ILE A CA 1
ATOM 2238 C C . ILE A 1 295 ? 12.222 -10.266 -4.675 1.00 94.62 295 ILE A C 1
ATOM 2240 O O . ILE A 1 295 ? 11.109 -9.748 -4.512 1.00 94.62 295 ILE A O 1
ATOM 2244 N N . PRO A 1 296 ? 13.126 -10.326 -3.676 1.00 91.06 296 PRO A N 1
ATOM 2245 C CA . PRO A 1 296 ? 12.864 -9.868 -2.313 1.00 91.06 296 PRO A CA 1
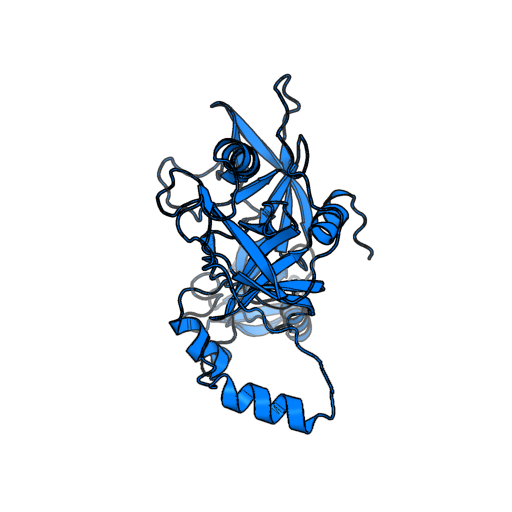ATOM 2246 C C . PRO A 1 296 ? 13.041 -8.346 -2.200 1.00 91.06 296 PRO A C 1
ATOM 2248 O O . PRO A 1 296 ? 14.088 -7.858 -1.785 1.00 91.06 296 PRO A O 1
ATOM 2251 N N . VAL A 1 297 ? 12.017 -7.586 -2.587 1.00 90.81 297 VAL A N 1
ATOM 2252 C CA . VAL A 1 297 ? 12.016 -6.115 -2.493 1.00 90.81 297 VAL A CA 1
ATOM 2253 C C . VAL A 1 297 ? 11.735 -5.689 -1.052 1.00 90.81 297 VAL A C 1
ATOM 2255 O O . VAL A 1 297 ? 10.755 -6.131 -0.465 1.00 90.81 297 VAL A O 1
ATOM 2258 N N . GLU A 1 298 ? 12.563 -4.834 -0.451 1.00 89.69 298 GLU A N 1
ATOM 2259 C CA . GLU A 1 298 ? 12.293 -4.335 0.904 1.00 89.69 298 GLU A CA 1
ATOM 2260 C C . GLU A 1 298 ? 11.018 -3.464 0.940 1.00 89.69 298 GLU A C 1
ATOM 2262 O O . GLU A 1 298 ? 10.754 -2.715 -0.005 1.00 89.69 298 GLU A O 1
ATOM 2267 N N . PRO A 1 299 ? 10.217 -3.501 2.025 1.00 90.94 299 PRO A N 1
ATOM 2268 C CA . PRO A 1 299 ? 8.974 -2.728 2.102 1.00 90.94 299 PRO A CA 1
ATOM 2269 C C . PRO A 1 299 ? 9.146 -1.218 1.871 1.00 90.94 299 PRO A C 1
ATOM 2271 O O . PRO A 1 299 ? 8.288 -0.588 1.259 1.00 90.94 299 PRO A O 1
ATOM 2274 N N . GLN A 1 300 ? 10.263 -0.639 2.320 1.00 87.62 300 GLN A N 1
ATOM 2275 C CA . GLN A 1 300 ? 10.580 0.790 2.175 1.00 87.62 300 GLN A CA 1
ATOM 2276 C C . GLN A 1 300 ? 10.966 1.159 0.740 1.00 87.62 300 GLN A C 1
ATOM 2278 O O . GLN A 1 300 ? 10.889 2.319 0.354 1.00 87.62 300 GLN A O 1
ATOM 2283 N N . SER A 1 301 ? 11.367 0.172 -0.060 1.00 88.81 301 SER A N 1
ATOM 2284 C CA . SER A 1 301 ? 11.682 0.344 -1.474 1.00 88.81 301 SER A CA 1
ATOM 2285 C C . SER A 1 301 ? 10.433 0.307 -2.361 1.00 88.81 301 SER A C 1
ATOM 2287 O O . SER A 1 301 ? 10.560 0.468 -3.571 1.00 88.81 301 SER A O 1
ATOM 2289 N N . CYS A 1 302 ? 9.244 0.081 -1.786 1.00 91.81 302 CYS A N 1
ATOM 2290 C CA . CYS A 1 302 ? 7.977 0.066 -2.510 1.00 91.81 302 CYS A CA 1
ATOM 2291 C C . CYS A 1 302 ? 7.370 1.490 -2.610 1.00 91.81 302 CYS A C 1
ATOM 2293 O O . CYS A 1 302 ? 7.157 2.123 -1.568 1.00 91.81 302 CYS A O 1
ATOM 2295 N N . PRO A 1 303 ? 6.998 1.971 -3.816 1.00 93.19 303 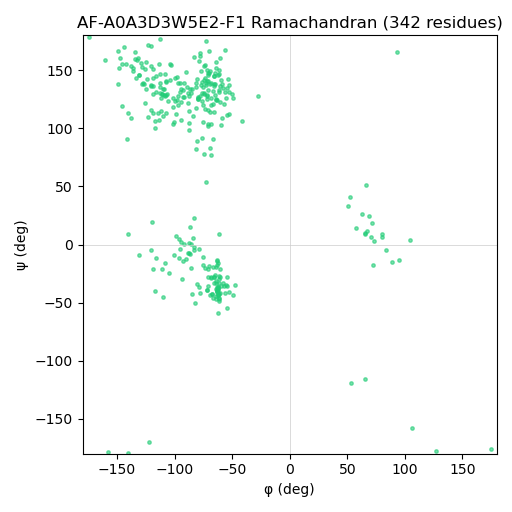PRO A N 1
ATOM 2296 C CA . PRO A 1 303 ? 6.975 1.220 -5.070 1.00 93.19 303 PRO A CA 1
ATOM 2297 C C . PRO A 1 303 ? 8.356 1.113 -5.746 1.00 93.19 303 PRO A C 1
ATOM 2299 O O . PRO A 1 303 ? 9.084 2.101 -5.826 1.00 93.19 303 PRO A O 1
ATOM 2302 N N . SER A 1 304 ? 8.678 -0.063 -6.297 1.00 92.69 304 SER A N 1
ATOM 2303 C CA . SER A 1 304 ? 9.829 -0.264 -7.195 1.00 92.69 304 SER A CA 1
ATOM 2304 C C . SER A 1 304 ? 9.372 -0.625 -8.609 1.00 92.69 304 SER A C 1
ATOM 2306 O O . SER A 1 304 ? 8.266 -1.133 -8.804 1.00 92.69 304 SER A O 1
ATOM 2308 N N . LEU A 1 305 ? 10.204 -0.358 -9.619 1.00 95.12 305 LEU A N 1
ATOM 2309 C CA . LEU A 1 305 ? 9.889 -0.743 -10.995 1.00 95.12 305 LEU A CA 1
ATOM 2310 C C . LEU A 1 305 ? 10.199 -2.216 -11.211 1.00 95.12 305 LEU A C 1
ATOM 2312 O O . LEU A 1 305 ? 11.343 -2.633 -11.035 1.00 95.12 305 LEU A O 1
ATOM 2316 N N . LEU A 1 306 ? 9.205 -2.970 -11.671 1.00 96.81 306 LEU A N 1
ATOM 2317 C CA . LEU A 1 306 ? 9.413 -4.310 -12.194 1.00 96.81 306 LEU A CA 1
ATOM 2318 C C . LEU A 1 306 ? 9.718 -4.201 -13.688 1.00 96.81 306 LEU A C 1
ATOM 2320 O O . LEU A 1 306 ? 8.914 -3.661 -14.451 1.00 96.81 306 LEU A O 1
ATOM 2324 N N . LEU A 1 307 ? 10.879 -4.701 -14.093 1.00 95.25 307 LEU A N 1
ATOM 2325 C CA . LEU A 1 307 ? 11.383 -4.662 -15.460 1.00 95.25 307 LEU A CA 1
ATOM 2326 C C . LEU A 1 307 ? 11.440 -6.077 -16.036 1.00 95.25 307 LEU A C 1
ATOM 2328 O O . LEU A 1 307 ? 11.742 -7.028 -15.312 1.00 95.25 307 LEU A O 1
ATOM 2332 N N . ASP A 1 308 ? 11.207 -6.219 -17.337 1.00 91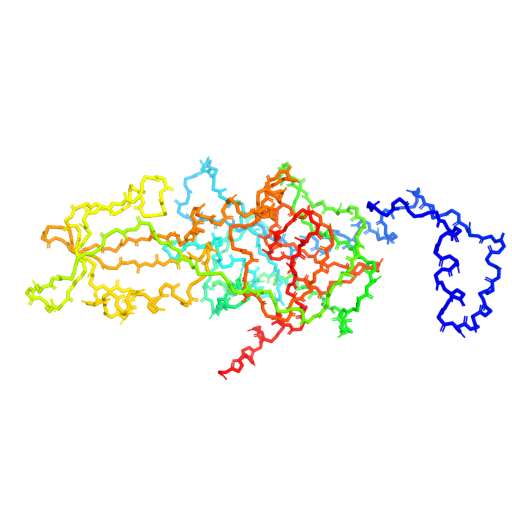.62 308 ASP A N 1
ATOM 2333 C CA . ASP A 1 308 ? 11.540 -7.453 -18.048 1.00 91.62 308 ASP A CA 1
ATOM 2334 C C . ASP A 1 308 ? 13.058 -7.604 -18.242 1.00 91.62 308 ASP A C 1
ATOM 2336 O O . ASP A 1 308 ? 13.855 -6.722 -17.910 1.00 91.62 308 ASP A O 1
ATOM 2340 N N . TRP A 1 309 ? 13.483 -8.738 -18.795 1.00 85.19 309 TRP A N 1
ATOM 2341 C CA . TRP A 1 309 ? 14.897 -9.018 -19.064 1.00 85.19 309 TRP A CA 1
ATOM 2342 C C . TRP A 1 309 ? 15.551 -8.062 -20.080 1.00 85.19 309 TRP A C 1
ATOM 2344 O O . TRP A 1 309 ? 16.775 -8.042 -20.170 1.00 85.19 309 TRP A O 1
ATOM 2354 N N . ARG A 1 310 ? 14.765 -7.273 -20.831 1.00 85.44 310 ARG A N 1
ATOM 2355 C CA . ARG A 1 310 ? 15.233 -6.202 -21.734 1.00 85.44 310 ARG A CA 1
ATOM 2356 C C . ARG A 1 310 ? 15.200 -4.829 -21.064 1.00 85.44 310 ARG A C 1
ATOM 2358 O O . ARG A 1 310 ? 15.460 -3.827 -21.726 1.00 85.44 310 ARG A O 1
ATOM 2365 N N . GLY A 1 311 ? 14.870 -4.765 -19.775 1.00 87.56 311 GLY A N 1
ATOM 2366 C CA . GLY A 1 311 ? 14.781 -3.531 -19.005 1.00 87.56 311 GLY A CA 1
ATOM 2367 C C . GLY A 1 311 ? 13.488 -2.751 -19.211 1.00 87.56 311 GLY A C 1
ATOM 2368 O O . GLY A 1 311 ? 13.377 -1.652 -18.675 1.00 87.56 311 GLY A O 1
ATOM 2369 N N . LEU A 1 312 ? 12.507 -3.285 -19.948 1.00 91.50 312 LEU A N 1
ATOM 2370 C CA . LEU A 1 312 ? 11.243 -2.588 -20.163 1.00 91.50 312 LEU A CA 1
ATOM 2371 C C . LEU A 1 312 ? 10.358 -2.683 -18.910 1.00 91.50 312 LEU A C 1
ATOM 2373 O O . LEU A 1 312 ? 10.138 -3.787 -18.413 1.00 91.50 312 LEU A O 1
ATOM 2377 N N . PRO A 1 313 ? 9.805 -1.567 -18.414 1.00 94.75 313 PRO A N 1
ATOM 2378 C CA . PRO A 1 313 ? 8.888 -1.550 -17.276 1.00 94.75 313 PRO A CA 1
ATOM 2379 C C . PRO A 1 313 ? 7.580 -2.299 -17.548 1.00 94.75 313 PRO A C 1
ATOM 2381 O O . PRO A 1 313 ? 6.853 -1.973 -18.487 1.00 94.75 313 PRO A O 1
ATOM 2384 N N . ILE A 1 314 ? 7.250 -3.265 -16.691 1.00 96.88 314 ILE A N 1
ATOM 2385 C CA . ILE A 1 314 ? 6.051 -4.117 -16.797 1.00 96.88 314 ILE A CA 1
ATOM 2386 C C . ILE A 1 314 ? 5.073 -3.943 -15.631 1.00 96.88 314 ILE A C 1
ATOM 2388 O O . ILE A 1 314 ? 3.936 -4.415 -15.696 1.00 96.88 314 ILE A O 1
ATOM 2392 N N . GLY A 1 315 ? 5.490 -3.259 -14.565 1.00 96.81 315 GLY A N 1
ATOM 2393 C CA . GLY A 1 315 ? 4.644 -2.987 -13.410 1.00 96.81 315 GLY A CA 1
ATOM 2394 C C . GLY A 1 315 ? 5.374 -2.294 -12.265 1.00 96.81 315 GLY A C 1
ATOM 2395 O O . GLY A 1 315 ? 6.550 -1.946 -12.377 1.00 96.81 315 GLY A O 1
ATOM 2396 N N . LEU A 1 316 ? 4.651 -2.110 -11.162 1.00 97.25 316 LEU A N 1
ATOM 2397 C CA . LEU A 1 316 ? 5.135 -1.509 -9.921 1.00 97.25 316 LEU A CA 1
ATOM 2398 C C . LEU A 1 316 ? 5.042 -2.510 -8.779 1.00 97.25 316 LEU A C 1
ATOM 2400 O O . LEU A 1 316 ? 3.933 -2.848 -8.369 1.00 97.25 316 LEU A O 1
ATOM 2404 N N . THR A 1 317 ? 6.168 -2.963 -8.235 1.00 97.31 317 THR A N 1
ATOM 2405 C CA . THR A 1 317 ? 6.164 -3.788 -7.022 1.00 97.31 317 THR A CA 1
ATOM 2406 C C . THR A 1 317 ? 5.729 -2.932 -5.841 1.00 97.31 317 THR A C 1
ATOM 2408 O O . THR A 1 317 ? 6.418 -1.982 -5.478 1.00 97.31 317 THR A O 1
ATOM 2411 N N . ILE A 1 318 ? 4.569 -3.252 -5.263 1.00 96.56 318 ILE A N 1
ATOM 2412 C CA . ILE A 1 318 ? 3.911 -2.441 -4.230 1.00 96.56 318 ILE A CA 1
ATOM 2413 C C . ILE A 1 318 ? 4.044 -3.038 -2.829 1.00 96.56 318 ILE A C 1
ATOM 2415 O O . ILE A 1 318 ? 3.982 -2.309 -1.840 1.00 96.56 318 ILE A O 1
ATOM 2419 N N . ALA A 1 319 ? 4.239 -4.355 -2.729 1.00 96.12 319 ALA A N 1
ATOM 2420 C CA . ALA A 1 319 ? 4.315 -5.030 -1.443 1.00 96.12 319 ALA A CA 1
ATOM 2421 C C . ALA A 1 319 ? 5.229 -6.255 -1.469 1.00 96.12 319 ALA A C 1
ATOM 2423 O O . ALA A 1 319 ? 5.134 -7.103 -2.358 1.00 96.12 319 ALA A O 1
ATOM 2424 N N . ARG A 1 320 ? 6.028 -6.420 -0.413 1.00 94.75 320 ARG A N 1
ATOM 2425 C CA . ARG A 1 320 ? 6.634 -7.705 -0.060 1.00 94.75 320 ARG A CA 1
ATOM 2426 C C . ARG A 1 320 ? 5.633 -8.519 0.743 1.00 94.75 320 ARG A C 1
ATOM 2428 O O . ARG A 1 320 ? 5.315 -8.172 1.881 1.00 94.75 320 ARG A O 1
ATOM 2435 N N . ARG A 1 321 ? 5.120 -9.591 0.144 1.00 93.69 321 ARG A N 1
ATOM 2436 C CA . ARG A 1 321 ? 4.056 -10.428 0.714 1.00 93.69 321 ARG A CA 1
ATOM 2437 C C . ARG A 1 321 ? 4.586 -11.503 1.653 1.00 93.69 321 ARG A C 1
ATOM 2439 O O . ARG A 1 321 ? 3.966 -11.769 2.678 1.00 93.69 321 ARG A O 1
ATOM 2446 N N . ALA A 1 322 ? 5.672 -12.153 1.271 1.00 89.81 322 ALA A N 1
ATOM 2447 C CA . ALA A 1 322 ? 6.197 -13.329 1.953 1.00 89.81 322 ALA A CA 1
ATOM 2448 C C . ALA A 1 322 ? 7.687 -13.495 1.640 1.00 89.81 322 ALA A C 1
ATOM 2450 O O . ALA A 1 322 ? 8.264 -12.712 0.879 1.00 89.81 322 ALA A O 1
ATOM 2451 N N . ARG A 1 323 ? 8.306 -14.551 2.175 1.00 84.19 323 ARG A N 1
ATOM 2452 C CA . ARG A 1 323 ? 9.707 -14.897 1.884 1.00 84.19 323 ARG A CA 1
ATOM 2453 C C . ARG A 1 323 ? 10.013 -14.992 0.385 1.00 84.19 323 ARG A C 1
ATOM 2455 O O . ARG A 1 323 ? 11.084 -14.576 -0.041 1.00 84.19 323 ARG A O 1
ATOM 2462 N N . GLU A 1 324 ? 9.095 -15.578 -0.377 1.00 85.00 324 GLU A N 1
ATOM 2463 C CA . GLU A 1 324 ? 9.273 -15.941 -1.794 1.00 85.00 324 GLU A CA 1
ATOM 2464 C C . GLU A 1 324 ? 8.256 -15.216 -2.691 1.00 85.00 324 GLU A C 1
ATOM 2466 O O . GLU A 1 324 ? 7.940 -15.671 -3.789 1.00 85.00 324 GLU A O 1
ATOM 2471 N N . SER A 1 325 ? 7.666 -14.123 -2.194 1.00 92.81 325 SER A N 1
ATOM 2472 C CA . SER A 1 325 ? 6.574 -13.443 -2.882 1.00 92.81 325 SER A CA 1
ATOM 2473 C C . SER A 1 325 ? 6.612 -11.941 -2.665 1.00 92.81 325 SER A C 1
ATOM 2475 O O . SER A 1 325 ? 6.400 -11.450 -1.555 1.00 92.81 325 SER A O 1
ATOM 2477 N N . SER A 1 326 ? 6.755 -11.227 -3.769 1.00 96.88 326 SER A N 1
ATOM 2478 C CA . SER A 1 326 ? 6.505 -9.798 -3.898 1.00 96.88 326 SER A CA 1
ATOM 2479 C C . SER A 1 326 ? 5.393 -9.585 -4.922 1.00 96.88 326 SER A C 1
ATOM 2481 O O . SER A 1 326 ? 5.278 -10.335 -5.895 1.00 96.88 326 SER A O 1
ATOM 2483 N N . LEU A 1 327 ? 4.540 -8.597 -4.668 1.00 98.31 327 LEU A N 1
ATOM 2484 C CA . LEU A 1 327 ? 3.352 -8.303 -5.459 1.00 98.31 327 LEU A CA 1
ATOM 2485 C C . LE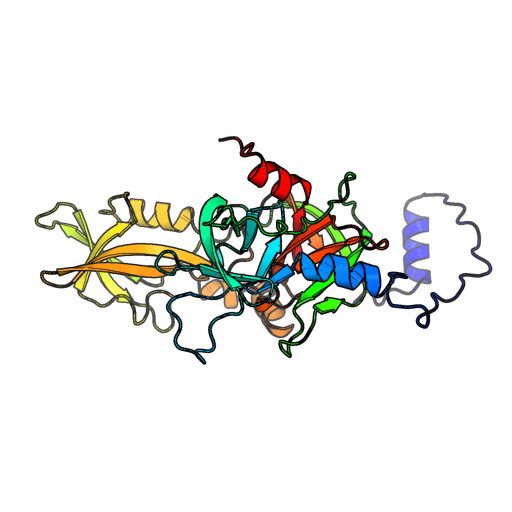U A 1 327 ? 3.572 -7.017 -6.242 1.00 98.31 327 LEU A C 1
ATOM 2487 O O . LEU A 1 327 ? 3.916 -5.986 -5.661 1.00 98.31 327 LEU A O 1
ATOM 2491 N N . ALA A 1 328 ? 3.336 -7.079 -7.546 1.00 98.31 328 ALA A N 1
ATOM 2492 C CA . ALA A 1 328 ? 3.439 -5.952 -8.448 1.00 98.31 328 ALA A CA 1
ATOM 2493 C C . ALA A 1 328 ? 2.120 -5.659 -9.159 1.00 98.31 328 ALA A C 1
ATOM 2495 O O . ALA A 1 328 ? 1.434 -6.549 -9.659 1.00 98.31 328 ALA A O 1
ATOM 2496 N N . IL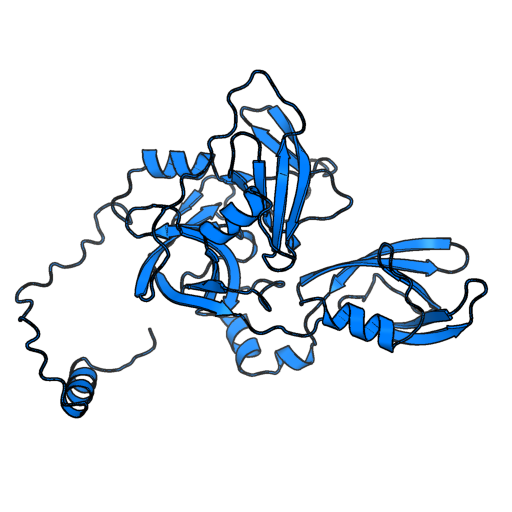E A 1 329 ? 1.782 -4.379 -9.227 1.00 98.06 329 ILE A N 1
ATOM 2497 C CA . ILE A 1 329 ? 0.658 -3.856 -9.991 1.00 98.06 329 ILE A CA 1
ATOM 2498 C C . ILE A 1 329 ? 1.076 -3.851 -11.465 1.00 98.06 329 ILE A C 1
ATOM 2500 O O . ILE A 1 329 ? 2.097 -3.238 -11.788 1.00 98.06 329 ILE A O 1
ATOM 2504 N N . PRO A 1 330 ? 0.335 -4.507 -12.374 1.00 97.25 330 PRO A N 1
ATOM 2505 C CA . PRO A 1 330 ? 0.676 -4.506 -13.792 1.00 97.25 330 PRO A CA 1
ATOM 2506 C C . PRO A 1 330 ? 0.658 -3.091 -14.377 1.00 97.25 330 PRO A C 1
ATOM 2508 O O . PRO A 1 330 ? -0.206 -2.287 -14.020 1.00 97.25 330 PRO A O 1
ATOM 2511 N N . ALA A 1 331 ? 1.535 -2.815 -15.345 1.00 95.62 331 ALA A N 1
ATOM 2512 C CA . ALA A 1 331 ? 1.591 -1.531 -16.050 1.00 95.62 331 ALA A CA 1
ATOM 2513 C C . ALA A 1 331 ? 0.211 -1.071 -16.553 1.00 95.62 331 ALA A C 1
ATOM 2515 O O . ALA A 1 331 ? -0.183 0.073 -16.335 1.00 95.62 331 ALA A O 1
ATOM 2516 N N . MET A 1 332 ? -0.574 -1.992 -17.124 1.00 93.81 332 MET A N 1
ATOM 2517 C CA . MET A 1 332 ? -1.927 -1.695 -17.604 1.00 93.81 332 MET A CA 1
ATOM 2518 C C . MET A 1 332 ? -2.866 -1.189 -16.500 1.00 93.81 332 MET A C 1
ATOM 2520 O O . MET A 1 332 ? -3.710 -0.339 -16.767 1.00 93.81 332 MET A O 1
ATOM 2524 N N . ALA A 1 333 ? -2.747 -1.693 -15.268 1.00 94.56 333 ALA A N 1
ATOM 2525 C CA . ALA A 1 333 ? -3.572 -1.236 -14.150 1.00 94.56 333 ALA A CA 1
ATOM 2526 C C . ALA A 1 333 ? -3.167 0.179 -13.704 1.00 94.56 333 ALA A C 1
ATOM 2528 O O . ALA A 1 333 ? -4.036 1.016 -13.475 1.00 94.56 333 ALA A O 1
ATOM 2529 N N . VAL A 1 334 ? -1.863 0.484 -13.688 1.00 93.06 334 VAL A N 1
ATOM 2530 C CA . VAL A 1 334 ? -1.363 1.848 -13.435 1.00 93.06 334 VAL A CA 1
ATOM 2531 C C . VAL A 1 334 ? -1.873 2.816 -14.508 1.00 93.06 334 VAL A C 1
ATOM 2533 O O . VAL A 1 334 ? -2.397 3.880 -14.190 1.00 93.06 334 VAL A O 1
ATOM 2536 N N . GLN A 1 335 ? -1.792 2.426 -15.782 1.00 91.44 335 GLN A N 1
ATOM 2537 C CA . GLN A 1 335 ? -2.272 3.233 -16.907 1.00 91.44 335 GLN A CA 1
ATOM 2538 C C . GLN A 1 335 ? -3.792 3.470 -16.869 1.00 91.44 335 GLN A C 1
ATOM 2540 O O . GLN A 1 335 ? -4.250 4.566 -17.197 1.00 91.44 335 GLN A O 1
ATOM 2545 N N . ARG A 1 336 ? -4.590 2.485 -16.435 1.00 91.94 336 ARG A N 1
ATOM 2546 C CA . ARG A 1 336 ? -6.043 2.659 -16.249 1.00 91.94 336 ARG A CA 1
ATOM 2547 C C . ARG A 1 336 ? -6.358 3.680 -15.161 1.00 91.94 336 ARG A C 1
ATOM 2549 O O . ARG A 1 336 ? -7.109 4.618 -15.446 1.00 91.94 336 ARG A O 1
ATOM 2556 N N . LEU A 1 337 ? -5.695 3.580 -14.006 1.00 90.75 337 LEU A N 1
ATOM 2557 C CA . LEU A 1 337 ? -5.806 4.557 -12.920 1.00 90.75 337 LEU A CA 1
ATOM 2558 C C . LEU A 1 337 ? -5.451 5.976 -13.406 1.00 90.75 337 LEU A C 1
ATOM 2560 O O . LEU A 1 337 ? -6.161 6.937 -13.109 1.00 90.75 337 LEU A O 1
ATOM 2564 N N . MET A 1 338 ? -4.406 6.115 -14.234 1.00 86.56 338 MET A N 1
ATOM 2565 C CA . MET A 1 338 ? -4.026 7.396 -14.853 1.00 86.56 338 MET A CA 1
ATOM 2566 C C . MET A 1 338 ? -5.096 7.956 -15.796 1.00 86.56 338 MET A C 1
ATOM 2568 O O . MET A 1 338 ? -5.338 9.164 -15.819 1.00 86.56 338 MET A O 1
ATOM 2572 N N . SER A 1 339 ? -5.734 7.100 -16.593 1.00 85.50 339 SER A N 1
ATOM 2573 C CA . SER A 1 339 ? -6.796 7.518 -17.518 1.00 85.50 339 SER A CA 1
ATOM 2574 C C . SER A 1 339 ? -8.132 7.816 -16.825 1.00 85.50 339 SER A C 1
ATOM 2576 O O . SER A 1 339 ? -9.019 8.391 -17.447 1.00 85.50 339 SER A O 1
ATOM 2578 N N . GLY A 1 340 ? -8.279 7.465 -15.540 1.00 74.88 340 GLY A N 1
ATOM 2579 C CA . GLY A 1 340 ? -9.551 7.555 -14.816 1.00 74.88 340 GLY A CA 1
ATOM 2580 C C . GLY A 1 340 ? -10.575 6.503 -15.252 1.00 74.88 340 GLY A C 1
ATOM 2581 O O . GLY A 1 340 ? -11.761 6.674 -15.003 1.00 74.88 340 GLY A O 1
ATOM 2582 N N . ALA A 1 341 ? -10.126 5.432 -15.912 1.00 59.25 341 ALA A N 1
ATOM 2583 C CA . ALA A 1 341 ? -10.976 4.366 -16.438 1.00 59.25 341 ALA A CA 1
ATOM 2584 C C . ALA A 1 341 ? -11.281 3.259 -15.411 1.00 59.25 341 ALA A C 1
ATOM 2586 O O . ALA A 1 341 ? -11.733 2.179 -15.798 1.00 59.25 341 ALA A O 1
ATOM 2587 N N . ASP A 1 342 ? -11.026 3.499 -14.123 1.00 48.66 342 ASP A N 1
ATOM 2588 C CA . ASP A 1 342 ? -11.394 2.555 -13.073 1.00 48.66 342 ASP A CA 1
ATOM 2589 C C . ASP A 1 342 ? -12.920 2.564 -12.932 1.00 48.66 342 ASP A C 1
ATOM 2591 O O . ASP A 1 342 ? -13.531 3.497 -12.410 1.00 48.66 342 ASP A O 1
ATOM 2595 N N . GLY A 1 343 ? -13.525 1.527 -13.516 1.00 39.50 343 GLY A N 1
ATOM 2596 C CA . GLY A 1 343 ? -14.944 1.242 -13.439 1.00 39.50 343 GLY A CA 1
ATOM 2597 C C . GLY A 1 343 ? -15.385 1.070 -11.990 1.00 39.50 343 GLY A C 1
ATOM 2598 O O . GLY A 1 343 ? -14.723 0.397 -11.201 1.00 39.50 343 GLY A O 1
ATOM 2599 N N . ASN A 1 344 ? -16.510 1.711 -11.696 1.00 30.50 344 ASN A N 1
ATOM 2600 C CA . ASN A 1 344 ? -17.344 1.489 -10.522 1.00 30.50 344 ASN A CA 1
ATOM 2601 C C . ASN A 1 344 ? -17.720 0.005 -10.369 1.00 30.50 344 ASN A C 1
ATOM 2603 O O . ASN A 1 344 ? -18.031 -0.618 -11.414 1.00 30.50 344 ASN A O 1
#

Mean predicted aligned error: 10.54 Å

Solvent-accessible surface area (backbone atoms only — not comparable to full-atom values): 19192 Å² total; per-residue (Å²): 131,92,70,91,62,54,72,66,58,56,51,55,54,47,62,71,71,70,61,86,69,87,72,75,80,71,87,69,75,71,75,80,69,83,82,57,55,85,66,76,59,52,70,70,57,53,50,59,57,45,70,17,53,40,64,49,39,60,68,83,57,61,94,83,66,89,64,85,69,39,40,26,38,26,65,32,52,54,33,28,44,29,40,35,68,79,59,59,93,89,60,52,39,26,37,73,52,98,88,44,79,42,49,46,37,85,73,49,73,36,82,64,71,38,31,26,34,31,32,54,70,67,92,61,99,59,88,61,50,58,43,60,71,64,49,88,71,79,84,54,66,70,39,50,28,33,40,46,26,68,32,93,81,76,72,58,75,36,73,52,72,79,29,40,25,76,36,57,64,36,66,43,64,72,50,66,25,33,44,38,69,43,73,42,78,41,82,50,100,91,42,52,19,32,30,29,63,42,50,38,86,93,25,48,32,42,93,78,55,53,61,68,28,28,34,44,25,41,83,92,47,77,30,36,45,69,66,53,50,52,52,54,35,61,74,37,40,25,33,35,71,49,47,37,31,29,35,54,86,93,43,80,45,78,47,80,44,46,29,22,68,48,75,72,54,55,73,36,70,63,54,49,53,24,61,72,69,45,74,56,26,68,49,50,56,46,33,67,50,22,32,30,26,43,48,83,53,53,43,70,37,35,46,19,40,29,18,37,59,85,65,42,35,50,24,35,32,58,21,13,57,43,59,68,33,19,36,19,46,36,38,68,58,56,52,33,60,74,72,66,65,69,77,131

pLDDT: mean 82.17, std 16.29, range [27.2, 98.5]

Radius of gyration: 23.57 Å; Cα contacts (8 Å, |Δi|>4): 704; chains: 1; bounding box: 58×68×57 Å

Nearest PDB structures (foldseek):
  3k6z-assembly1_A  TM=7.154E-01  e=8.012E-09  Mycobacterium tuberculosis
  3k6z-assembly1_B  TM=7.275E-01  e=1.927E-08  Mycobacterium tuberculosis
  3k6y-assembly1_A  TM=7.071E-01  e=9.446E-09  Mycobacterium tuberculosis
  7l71-assembly1_A  TM=9.469E-01  e=7.221E-05  Streptococcus agalactiae A909
  3pv3-assembly1_C-3  TM=3.414E-01  e=1.543E-10  Legionella fallonii

Sequence (344 aa):
SNMHTSVEVLWRLLQRTGLQAEVAALENAEPIDPGGAIGGLSEQYLRGLSSSLLEIRVLSAAVGSEGEKLIGVVISRTQLAVRLSAVEVEQGYGVLQAGLLRELRLQRQSESLDLVIFELAEEGDGEGLQPIRWREDPAVIFERVLSLSPGDSGAGMQLSSMGVISRVGWNEPRVRAVLGVDLEEVETSAGRGLRVQQTTPNGPAAGRLFGGDILVGVGNEQIGTREQFGRLLGRLQPGDRLRLELQRGADLQSVGLRAGWNPGEQFERSEFLDGRAGRVSERRTGFVGVIQHDIPVEPQSCPSLLLDWRGLPIGLTIARRARESSLAIPAMAVQRLMSGADGN

Secondary structure (DSSP, 8-state):
------HHHHHHHHHHTT--------S------TTS-GGG--HHHHHHHHTTEEEEEETT--TT-----EEEEE-SSSEEEEEGGG--TT--EEEEETTEEEEEEEEEEETTTTEEEEEES---SSPPP------SSPP-TT-EEEEEEE-TTSSSEEEPPPEEEEEEEE-PPP---B--EEEEEEEETTEEEEEEEEEPTTSTTTTTS-TT-EEEEETTEE--SHHHHHHHHHHPPTT-EEEEEEEETTEEEEEEEE-B--GGGGGSHHHHHHTTSSPPPSS-S--SSEEEE-----GGG-SEEEEETTS-EEEEEEEEEETTEEEEEEHHHHHHHHHT----

Foldseek 3Di:
DPPPDPPVNVVVVCVVVVDPDPPPPPVDPDPPPPPQDQLVDDPVVLVLQVLQKFWKDFPPDDVPPPQQTWIWGAADLFKTKTQQLSDDPPTWMWTQDPNDTWTWDFDDDDPLQSITMTGTPDPDPDRGRDHADADPDADDFFFKKWWWFCDPVNPDIDIFHIWTWHDFQDFFAAAQFAQQFDWDWDQDPVGAWTFTQQGHVVGFCPPQDDGGKTFQAWDPGGDRDPVSVSVVSRVDGFSDKTWTWIDDPPDIDITITGTFHDPVCCPPPQNVQFVVLDDWARPAGRHGRWTKMQTQDHQSRFQIFMAGSNRHGQFTFHIRRGNRTTTTDGPVNVVCSVVVVPDD